Protein AF-A0A2V8LYA0-F1 (afdb_monomer)

Mean predicted aligned error: 7.06 Å

Nearest PDB structures (foldseek):
  7nfx-assembly1_x  TM=9.103E-01  e=3.571E-16  Homo sapiens
  7obr-assembly1_x  TM=9.041E-01  e=8.480E-16  Canis lupus familiaris
  4ue5-assembly1_D  TM=9.109E-01  e=1.794E-15  Canis lupus familiaris
  7qwq-assembly1_x  TM=9.127E-01  e=1.515E-14  Homo sapiens
  6y2z-assembly2_B  TM=8.720E-01  e=4.513E-15  Homo sapiens

Secondary structure (DSSP, 8-state):
-HHHHHHHHHHHHHHHHH-SS--HHHHHHHHHHHHHHHHHTT--HHHHHHHHHHHHHHHHSSGGGGSS-HHHHHHHHHHHHHHHHTTSS-PPP---SSSPEEEEEEE-TTS-HHHHHHHHHHHHHHTT--EEEEE---SSTTHHHHHHHHHHHHT-EEE---TT--HHHHHHHHHHHHHHTT--EEEEEPPP--TT-HHHHHHHHHHHHHH--SEEEEE-

Structure (mmCIF, N/CA/C/O backbone):
data_AF-A0A2V8LYA0-F1
#
_entry.id   AF-A0A2V8LYA0-F1
#
loop_
_atom_site.group_PDB
_atom_site.id
_atom_site.type_symbol
_atom_site.label_atom_id
_atom_site.label_alt_id
_atom_site.label_comp_id
_atom_site.label_asym_id
_atom_site.label_entity_id
_atom_site.label_seq_id
_atom_site.pdbx_PDB_ins_code
_atom_site.Cartn_x
_atom_site.Cartn_y
_atom_site.Cartn_z
_atom_site.occupancy
_atom_site.B_iso_or_equiv
_atom_site.auth_seq_id
_atom_site.auth_comp_id
_atom_site.auth_asym_id
_atom_site.auth_atom_id
_atom_site.pdbx_PDB_model_num
ATOM 1 N N . MET A 1 1 ? 2.591 -1.839 17.668 1.00 60.91 1 MET A N 1
ATOM 2 C CA . MET A 1 1 ? 1.497 -0.871 17.422 1.00 60.91 1 MET A CA 1
ATOM 3 C C . MET A 1 1 ? 0.134 -1.562 17.450 1.00 60.91 1 MET A C 1
ATOM 5 O O . MET A 1 1 ? -0.579 -1.383 18.427 1.00 60.91 1 MET A O 1
ATOM 9 N N . PHE A 1 2 ? -0.209 -2.405 16.463 1.00 74.94 2 PHE A N 1
ATOM 10 C CA . PHE A 1 2 ? -1.511 -3.100 16.429 1.00 74.94 2 PHE A CA 1
ATOM 11 C C . PHE A 1 2 ? -1.744 -4.085 17.585 1.00 74.94 2 PHE A C 1
ATOM 13 O O . PHE A 1 2 ? -2.876 -4.208 18.048 1.00 74.94 2 PHE A O 1
ATOM 20 N N . GLU A 1 3 ? -0.698 -4.748 18.085 1.00 80.75 3 GLU A N 1
ATOM 21 C CA . GLU A 1 3 ? -0.800 -5.627 19.263 1.00 80.75 3 GLU A CA 1
ATOM 22 C C . GLU A 1 3 ? -1.226 -4.840 20.509 1.00 80.75 3 GLU A C 1
ATOM 24 O O . GLU A 1 3 ? -2.236 -5.161 21.123 1.00 80.75 3 GLU A O 1
ATOM 29 N N . THR A 1 4 ? -0.548 -3.729 20.803 1.00 83.56 4 THR A N 1
ATOM 30 C CA . THR A 1 4 ? -0.867 -2.847 21.937 1.00 83.56 4 THR A CA 1
ATOM 31 C C . THR A 1 4 ? -2.279 -2.261 21.847 1.00 83.56 4 THR A C 1
ATOM 33 O O . THR A 1 4 ? -2.987 -2.194 22.851 1.00 83.56 4 THR A O 1
ATOM 36 N N . LEU A 1 5 ? -2.720 -1.858 20.648 1.00 85.62 5 LEU A N 1
ATOM 37 C CA . LEU A 1 5 ? -4.097 -1.409 20.421 1.00 85.62 5 LEU A CA 1
ATOM 38 C C . LEU A 1 5 ? -5.096 -2.543 20.692 1.00 85.62 5 LEU A C 1
ATOM 40 O O . LEU A 1 5 ? -6.092 -2.338 21.386 1.00 85.62 5 LEU A O 1
ATOM 44 N N . SER A 1 6 ? -4.812 -3.742 20.181 1.00 87.44 6 SER A N 1
ATOM 45 C CA . SER A 1 6 ? -5.667 -4.919 20.365 1.00 87.44 6 SER A CA 1
ATOM 46 C C . SER A 1 6 ? -5.797 -5.292 21.839 1.00 87.44 6 SER A C 1
ATOM 48 O O . SER A 1 6 ? -6.909 -5.523 22.305 1.00 87.44 6 SER A O 1
ATOM 50 N N . GLU A 1 7 ? -4.698 -5.283 22.595 1.00 89.50 7 GLU A N 1
ATOM 51 C CA . GLU A 1 7 ? -4.694 -5.539 24.039 1.00 89.50 7 GLU A CA 1
ATOM 52 C C . GLU A 1 7 ? -5.532 -4.510 24.810 1.00 89.50 7 GLU A C 1
ATOM 54 O O . GLU A 1 7 ? -6.360 -4.879 25.649 1.00 89.50 7 GLU A O 1
ATOM 59 N N . LYS A 1 8 ? -5.372 -3.215 24.500 1.00 89.44 8 LYS A N 1
ATOM 60 C CA . LYS A 1 8 ? -6.146 -2.140 25.140 1.00 89.44 8 LYS A CA 1
ATOM 61 C C . LYS A 1 8 ? -7.639 -2.271 24.842 1.00 89.44 8 LYS A C 1
ATOM 63 O O . LYS A 1 8 ? -8.443 -2.234 25.771 1.00 89.44 8 LYS A O 1
ATOM 68 N N . LEU A 1 9 ? -8.013 -2.507 23.583 1.00 88.06 9 LEU A N 1
ATOM 69 C CA . LEU A 1 9 ? -9.412 -2.722 23.199 1.00 88.06 9 LEU A CA 1
ATOM 70 C C . LEU A 1 9 ? -9.996 -3.980 23.850 1.00 88.06 9 LEU A C 1
ATOM 72 O O . LEU A 1 9 ? -11.107 -3.939 24.376 1.00 88.06 9 LEU A O 1
ATOM 76 N N . GLN A 1 10 ? -9.246 -5.085 23.888 1.00 89.44 10 GLN A N 1
ATOM 77 C CA . GLN A 1 10 ? -9.679 -6.312 24.562 1.00 89.44 10 GLN A CA 1
ATOM 78 C C . GLN A 1 10 ? -9.940 -6.087 26.053 1.00 89.44 10 GLN A C 1
ATOM 80 O O . GLN A 1 10 ? -10.923 -6.612 26.578 1.00 89.44 10 GLN A O 1
ATOM 85 N N . ARG A 1 11 ? -9.108 -5.285 26.729 1.00 90.50 11 ARG A N 1
ATOM 86 C CA . ARG A 1 11 ? -9.319 -4.917 28.133 1.00 90.50 11 ARG A CA 1
ATOM 87 C C . ARG A 1 11 ? -10.607 -4.113 28.318 1.00 90.50 11 ARG A C 1
ATOM 89 O O . ARG A 1 11 ? -11.418 -4.482 29.165 1.00 90.50 11 ARG A O 1
ATOM 96 N N . VAL A 1 12 ? -10.835 -3.089 27.490 1.00 89.38 12 VAL A N 1
ATOM 97 C CA . VAL A 1 12 ? -12.078 -2.293 27.523 1.00 89.38 12 VAL A CA 1
ATOM 98 C C . VAL A 1 12 ? -13.302 -3.185 27.297 1.00 89.38 12 VAL A C 1
ATOM 100 O O . VAL A 1 12 ? -14.272 -3.130 28.050 1.00 89.38 12 VAL A O 1
ATOM 103 N N . PHE A 1 13 ? -13.244 -4.074 26.303 1.00 88.25 13 PHE A N 1
ATOM 104 C CA . PHE A 1 13 ? -14.336 -4.998 26.000 1.00 88.25 13 PHE A CA 1
ATOM 105 C C . PHE A 1 13 ? -14.572 -6.032 27.103 1.00 88.25 13 PHE A C 1
ATOM 107 O O . PHE A 1 13 ? -15.715 -6.428 27.327 1.00 88.25 13 PHE A O 1
ATOM 114 N N . LYS A 1 14 ? -13.521 -6.475 27.802 1.00 87.62 14 LYS A N 1
ATOM 115 C CA . LYS A 1 14 ? -13.650 -7.375 28.953 1.00 87.62 14 LYS A CA 1
ATOM 116 C C . LYS A 1 14 ? -14.387 -6.691 30.103 1.00 87.62 14 LYS A C 1
ATOM 118 O O . LYS A 1 14 ? -15.289 -7.307 30.663 1.00 87.62 14 LYS A O 1
ATOM 123 N N . ASN A 1 15 ? -14.054 -5.434 30.393 1.00 85.69 15 ASN A N 1
ATOM 124 C CA . ASN A 1 15 ? -14.727 -4.648 31.427 1.00 85.69 15 ASN A CA 1
ATOM 125 C C . ASN A 1 15 ? -16.211 -4.463 31.078 1.00 85.69 15 ASN A C 1
ATOM 127 O O . ASN A 1 15 ? -17.071 -4.856 31.856 1.00 85.69 15 ASN A O 1
ATOM 131 N N . LEU A 1 16 ? -16.519 -4.031 29.849 1.00 84.00 16 LEU A N 1
ATOM 132 C CA . LEU A 1 16 ? -17.902 -3.871 29.376 1.00 84.00 16 LEU A CA 1
ATOM 133 C C . LEU A 1 16 ? -18.740 -5.160 29.422 1.00 84.00 16 LEU A C 1
ATOM 135 O O . LEU A 1 16 ? -19.954 -5.090 29.591 1.00 84.00 16 LEU A O 1
ATOM 139 N N . ARG A 1 17 ? -18.125 -6.338 29.238 1.00 81.62 17 ARG A N 1
ATOM 140 C CA . ARG A 1 17 ? -18.814 -7.638 29.373 1.00 81.62 17 ARG A CA 1
ATOM 141 C C . ARG A 1 17 ? -19.025 -8.059 30.825 1.00 81.62 17 ARG A C 1
ATOM 143 O O . ARG A 1 17 ? -19.929 -8.848 31.076 1.00 81.62 17 ARG A O 1
ATOM 150 N N . GLY A 1 18 ? -18.156 -7.617 31.734 1.00 78.44 18 GLY A N 1
ATOM 151 C CA . GLY A 1 18 ? -18.252 -7.907 33.165 1.00 78.44 18 GLY A CA 1
ATOM 152 C C . GLY A 1 18 ? -19.369 -7.126 33.858 1.00 78.44 18 GLY A C 1
ATOM 153 O O . GLY A 1 18 ? -19.852 -7.556 34.902 1.00 78.44 18 GLY A O 1
ATOM 154 N N . GLU A 1 19 ? -19.811 -6.022 33.257 1.00 72.88 19 GLU A N 1
ATOM 155 C CA . GLU A 1 19 ? -20.914 -5.216 33.767 1.00 72.88 19 GLU A CA 1
ATOM 156 C C . GLU A 1 19 ? -22.270 -5.903 33.543 1.00 72.88 19 GLU A C 1
ATOM 158 O O . GLU A 1 19 ? -22.703 -6.121 32.411 1.00 72.88 19 GLU A O 1
ATOM 163 N N . GLY A 1 20 ? -22.982 -6.208 34.633 1.00 67.81 20 GLY A N 1
ATOM 164 C CA . GLY A 1 20 ? -24.317 -6.822 34.578 1.00 67.81 20 GLY A CA 1
ATOM 165 C C . GLY A 1 20 ? -25.409 -5.892 34.031 1.00 67.81 20 GLY A C 1
ATOM 166 O O . GLY A 1 20 ? -26.433 -6.360 33.537 1.00 67.81 20 GLY A O 1
ATOM 167 N N . ARG A 1 21 ? -25.194 -4.571 34.089 1.00 73.38 21 ARG A N 1
ATOM 168 C CA . ARG A 1 21 ? -26.042 -3.552 33.460 1.00 73.38 2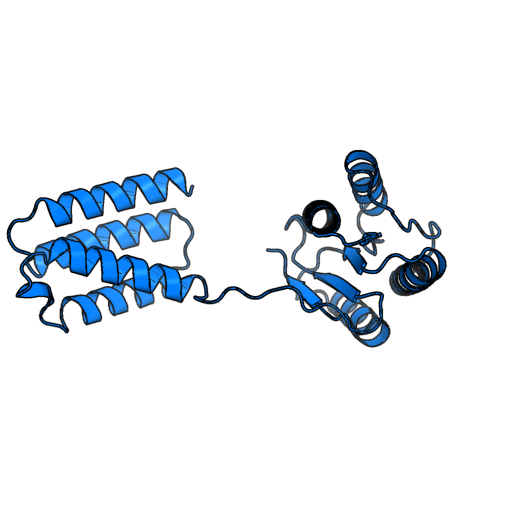1 ARG A CA 1
ATOM 169 C C . ARG A 1 21 ? -25.169 -2.409 32.960 1.00 73.38 21 ARG A C 1
ATOM 171 O O . ARG A 1 21 ? -24.342 -1.883 33.701 1.00 73.38 21 ARG A O 1
ATOM 178 N N . LEU A 1 22 ? -25.380 -1.995 31.715 1.00 77.12 22 LEU A N 1
ATOM 179 C CA . LEU A 1 22 ? -24.672 -0.845 31.169 1.00 77.12 22 LEU A CA 1
ATOM 180 C C . LEU A 1 22 ? -25.301 0.451 31.685 1.00 77.12 22 LEU A C 1
ATOM 182 O O . LEU A 1 22 ? -26.524 0.606 31.668 1.00 77.12 22 LEU A O 1
ATOM 186 N N . THR A 1 23 ? -24.461 1.381 32.123 1.00 82.81 23 THR A N 1
ATOM 187 C CA . THR A 1 23 ? -24.844 2.757 32.451 1.00 82.81 23 THR A CA 1
ATOM 188 C C . THR A 1 23 ? -24.197 3.706 31.446 1.00 82.81 23 THR A C 1
ATOM 190 O O . THR A 1 23 ? -23.229 3.343 30.775 1.00 82.81 23 THR A O 1
ATOM 193 N N . GLU A 1 24 ? -24.717 4.929 31.332 1.00 84.88 24 GLU A N 1
ATOM 194 C CA . GLU A 1 24 ? -24.082 5.961 30.502 1.00 84.88 24 GLU A CA 1
ATOM 195 C C . GLU A 1 24 ? -22.648 6.252 30.974 1.00 84.88 24 GLU A C 1
ATOM 197 O O . GLU A 1 24 ? -21.753 6.422 30.152 1.00 84.88 24 GLU A O 1
ATOM 202 N N . GLN A 1 25 ? -22.400 6.186 32.286 1.00 86.62 25 GLN A N 1
ATOM 203 C CA . GLN A 1 25 ? -21.062 6.343 32.849 1.00 86.62 25 GLN A CA 1
ATOM 204 C C . GLN A 1 25 ? -20.098 5.244 32.371 1.00 86.62 25 GLN A C 1
ATOM 206 O O . GLN A 1 25 ? -18.996 5.559 31.926 1.00 86.62 25 GLN A O 1
ATOM 211 N N . HIS A 1 26 ? -20.514 3.970 32.391 1.00 84.81 26 HIS A N 1
ATOM 212 C CA . HIS A 1 26 ? -19.683 2.864 31.892 1.00 84.81 26 HIS A CA 1
ATOM 213 C C . HIS A 1 26 ? -19.371 3.014 30.395 1.00 84.81 26 HIS A C 1
ATOM 215 O O . HIS A 1 26 ? -18.260 2.715 29.952 1.00 84.81 26 HIS A O 1
ATOM 221 N N . LEU A 1 27 ? -20.342 3.493 29.609 1.00 86.81 27 LEU A N 1
ATOM 222 C CA . LEU A 1 27 ? -20.144 3.777 28.189 1.00 86.81 27 LEU A CA 1
ATOM 223 C C . LEU A 1 27 ? -19.125 4.906 27.985 1.00 86.81 27 LEU A C 1
ATOM 225 O O . LEU A 1 27 ? -18.208 4.760 27.178 1.00 86.81 27 LEU A O 1
ATOM 229 N N . ASP A 1 28 ? -19.256 6.005 28.725 1.00 90.12 28 ASP A N 1
ATOM 230 C CA . ASP A 1 28 ? -18.358 7.156 28.616 1.00 90.12 28 ASP A CA 1
ATOM 231 C C . ASP A 1 28 ? -16.919 6.820 29.032 1.00 90.12 28 ASP A C 1
ATOM 233 O O . ASP A 1 28 ? -15.967 7.239 28.365 1.00 90.12 28 ASP A O 1
ATOM 237 N N . GLU A 1 29 ? -16.743 6.015 30.081 1.00 90.31 29 GLU A N 1
ATOM 238 C CA . GLU A 1 29 ? -15.433 5.511 30.505 1.00 90.31 29 GLU A CA 1
ATOM 239 C C . GLU A 1 29 ? -14.797 4.624 29.425 1.00 90.31 29 GLU A C 1
ATOM 241 O O . GLU A 1 29 ? -13.646 4.848 29.033 1.00 90.31 29 GLU A O 1
ATOM 246 N N . ALA A 1 30 ? -15.562 3.687 28.858 1.00 90.00 30 ALA A N 1
ATOM 247 C CA . ALA A 1 30 ? -15.080 2.826 27.782 1.00 90.00 30 ALA A CA 1
ATOM 248 C C . ALA A 1 30 ? -14.712 3.615 26.516 1.00 90.00 30 ALA A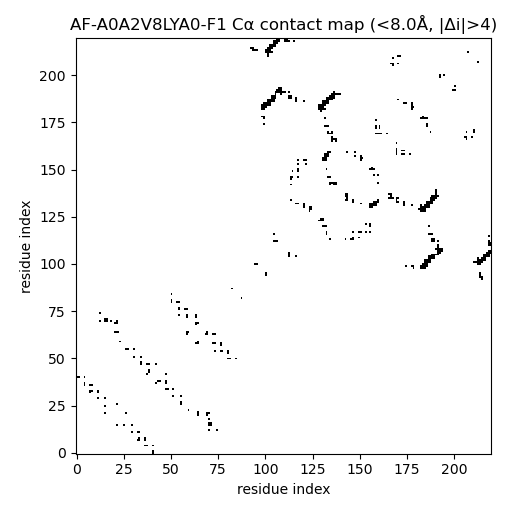 C 1
ATOM 250 O O . ALA A 1 30 ? -13.657 3.380 25.922 1.00 90.00 30 ALA A O 1
ATOM 251 N N . LEU A 1 31 ? -15.538 4.585 26.114 1.00 92.12 31 LEU A N 1
ATOM 252 C CA . LEU A 1 31 ? -15.257 5.451 24.967 1.00 92.12 31 LEU A CA 1
ATOM 253 C C . LEU A 1 31 ? -14.012 6.312 25.186 1.00 92.12 31 LEU A C 1
ATOM 255 O O . LEU A 1 31 ? -13.248 6.535 24.244 1.00 92.12 31 LEU A O 1
ATOM 259 N N . LYS A 1 32 ? -13.769 6.767 26.420 1.00 93.94 32 LYS A N 1
ATOM 260 C CA . LYS A 1 32 ? -12.554 7.506 26.777 1.00 93.94 32 LYS A CA 1
ATOM 261 C C . LYS A 1 32 ? -11.303 6.638 26.641 1.00 93.94 32 LYS A C 1
ATOM 263 O O . LYS A 1 32 ? -10.306 7.109 26.093 1.00 93.94 32 LYS A O 1
ATOM 268 N N . GLU A 1 33 ? -11.349 5.383 27.087 1.00 92.06 33 GLU A N 1
ATOM 269 C CA . GLU A 1 33 ? -10.237 4.441 26.904 1.00 92.06 33 GLU A CA 1
ATOM 270 C C . GLU A 1 33 ? -10.001 4.097 25.427 1.00 92.06 33 GLU A C 1
ATOM 272 O O . GLU A 1 33 ? -8.857 4.132 24.973 1.00 92.06 33 GLU A O 1
ATOM 277 N N . ILE A 1 34 ? -11.066 3.835 24.657 1.00 92.19 34 ILE A N 1
ATOM 278 C CA . ILE A 1 34 ? -10.975 3.580 23.207 1.00 92.19 34 ILE A CA 1
ATOM 279 C C . ILE A 1 34 ? -10.348 4.783 22.500 1.00 92.19 34 ILE A C 1
ATOM 281 O O . ILE A 1 34 ? -9.438 4.623 21.689 1.00 92.19 34 ILE A O 1
ATOM 285 N N . ARG A 1 35 ? -10.785 5.999 22.844 1.00 93.31 35 ARG A N 1
ATOM 286 C CA . ARG A 1 35 ? -10.230 7.241 22.302 1.00 93.31 35 ARG A CA 1
ATOM 287 C C . ARG A 1 35 ? -8.733 7.360 22.559 1.00 93.31 35 ARG A C 1
ATOM 289 O O . ARG A 1 35 ? -7.995 7.685 21.634 1.00 93.31 35 ARG A O 1
ATOM 296 N N . LEU A 1 36 ? -8.291 7.122 23.793 1.00 93.00 36 LEU A N 1
ATOM 297 C CA . LEU A 1 36 ? -6.870 7.165 24.147 1.00 93.00 36 LEU A CA 1
ATOM 298 C C . LEU A 1 36 ? -6.078 6.125 23.352 1.00 93.00 36 LEU A C 1
ATOM 300 O O . LEU A 1 36 ? -5.071 6.476 22.746 1.00 93.00 36 LEU A O 1
ATOM 304 N N . ALA A 1 37 ? -6.580 4.890 23.280 1.00 92.50 37 ALA A N 1
ATOM 305 C CA . ALA A 1 37 ? -5.924 3.813 22.549 1.00 92.50 37 ALA A CA 1
ATOM 306 C C . ALA A 1 37 ? -5.781 4.118 21.047 1.00 92.50 37 ALA A C 1
ATOM 308 O O . ALA A 1 37 ? -4.734 3.846 20.466 1.00 92.50 37 ALA A O 1
ATOM 309 N N . LEU A 1 38 ? -6.804 4.713 20.422 1.00 91.12 38 LEU A N 1
ATOM 310 C CA . LEU A 1 38 ? -6.746 5.120 19.015 1.00 91.12 38 LEU A CA 1
ATOM 311 C C . LEU A 1 38 ? -5.760 6.277 18.790 1.00 91.12 38 LEU A C 1
ATOM 313 O O . LEU A 1 38 ? -5.014 6.256 17.817 1.00 91.12 38 LEU A O 1
ATOM 317 N N . LEU A 1 39 ? -5.718 7.265 19.689 1.00 92.12 39 LEU A N 1
ATOM 318 C CA . LEU A 1 39 ? -4.775 8.385 19.585 1.00 92.12 39 LEU A CA 1
ATOM 319 C C . LEU A 1 39 ? -3.317 7.943 19.767 1.00 92.12 39 LEU A C 1
ATOM 321 O O . LEU A 1 39 ? -2.445 8.420 19.051 1.00 92.12 39 LEU A O 1
ATOM 325 N N . GLU A 1 40 ? -3.049 7.023 20.694 1.00 91.44 40 GLU A N 1
ATOM 326 C CA . GLU A 1 40 ? -1.719 6.418 20.870 1.00 91.44 40 GLU A CA 1
ATOM 327 C C . GLU A 1 40 ? -1.310 5.533 19.685 1.00 91.44 40 GLU A C 1
ATOM 329 O O . GLU A 1 40 ? -0.127 5.270 19.489 1.00 91.44 40 GLU A O 1
ATOM 334 N N . ALA A 1 41 ? -2.285 5.059 18.907 1.00 90.19 41 ALA A N 1
ATOM 335 C CA . ALA A 1 41 ? -2.081 4.334 17.662 1.00 90.19 41 ALA A CA 1
A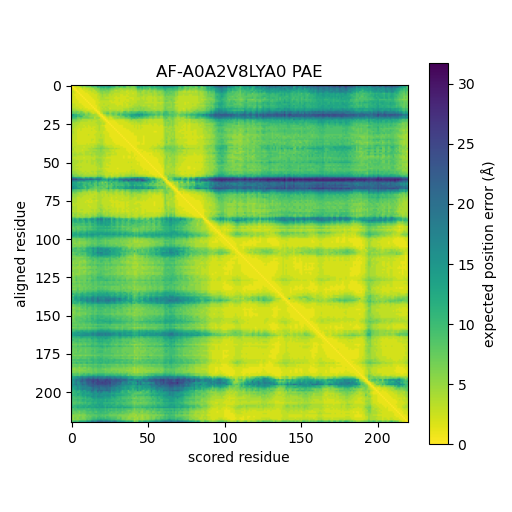TOM 336 C C . ALA A 1 41 ? -2.061 5.277 16.441 1.00 90.19 41 ALA A C 1
ATOM 338 O O . ALA A 1 41 ? -2.462 4.870 15.354 1.00 90.19 41 ALA A O 1
ATOM 339 N N . ASP A 1 42 ? -1.629 6.529 16.615 1.00 90.25 42 ASP A N 1
ATOM 340 C CA . ASP A 1 42 ? -1.458 7.533 15.552 1.00 90.25 42 ASP A CA 1
ATOM 341 C C . ASP A 1 42 ? -2.702 7.773 14.670 1.00 90.25 42 ASP A C 1
ATOM 343 O O . ASP A 1 42 ? -2.611 8.290 13.552 1.00 90.25 42 ASP A O 1
ATOM 347 N N . VAL A 1 43 ? -3.902 7.444 15.162 1.00 90.38 43 VAL A N 1
ATOM 348 C CA . VAL A 1 43 ? -5.145 7.732 14.442 1.00 90.38 43 VAL A CA 1
ATOM 349 C C . VAL A 1 43 ? -5.442 9.225 14.546 1.00 90.38 43 VAL A C 1
ATOM 351 O O . VAL A 1 43 ? -5.387 9.830 15.619 1.00 90.38 43 VAL A O 1
ATOM 354 N N . ASN A 1 44 ? -5.802 9.840 13.418 1.00 92.38 44 ASN A N 1
ATOM 355 C CA . ASN A 1 44 ? -6.086 11.269 13.364 1.00 92.38 44 ASN A CA 1
ATOM 356 C C . ASN A 1 44 ? -7.184 11.666 14.367 1.00 92.38 44 ASN A C 1
ATOM 358 O O . ASN A 1 44 ? -8.286 11.117 14.346 1.00 92.38 44 ASN A O 1
ATOM 362 N N . PHE A 1 45 ? -6.921 12.688 15.186 1.00 93.38 45 PHE A N 1
ATOM 363 C CA . PHE A 1 45 ? -7.849 13.156 16.221 1.00 93.38 45 PHE A CA 1
ATOM 364 C C . PHE A 1 45 ? -9.270 13.435 15.711 1.00 93.38 45 PHE A C 1
ATOM 366 O O . PHE A 1 45 ? -10.233 13.169 16.430 1.00 93.38 45 PHE A O 1
ATOM 373 N N . LYS A 1 46 ? -9.422 13.964 14.488 1.00 94.25 46 LYS A N 1
ATOM 374 C CA . LYS A 1 46 ? -10.744 14.241 13.907 1.00 94.25 46 LYS A CA 1
ATOM 375 C C . LYS A 1 46 ? -11.521 12.947 13.662 1.00 94.25 46 LYS A C 1
ATOM 377 O O . LYS A 1 46 ? -12.695 12.890 14.010 1.00 94.25 46 LYS A O 1
ATOM 382 N N . VAL A 1 47 ? -10.847 11.917 13.145 1.00 92.56 47 VAL A N 1
ATOM 383 C CA . VAL A 1 47 ? -11.424 10.584 12.907 1.00 92.56 47 VAL A CA 1
ATOM 384 C C . VAL A 1 47 ? -11.798 9.927 14.229 1.00 92.56 47 VAL A C 1
ATOM 386 O O . VAL A 1 47 ? -12.921 9.457 14.380 1.00 92.56 47 VAL A O 1
ATOM 389 N N . VAL A 1 48 ? -10.902 9.971 15.224 1.00 93.38 48 VAL A N 1
ATOM 390 C CA . VAL A 1 48 ? -11.193 9.428 16.559 1.00 93.38 48 VAL A CA 1
ATOM 391 C C . VAL A 1 48 ? -12.405 10.122 17.175 1.00 93.38 48 VAL A C 1
ATOM 393 O O . VAL A 1 48 ? -13.313 9.454 17.663 1.00 93.38 48 VAL A O 1
ATOM 396 N N . LYS A 1 49 ? -12.451 11.460 17.130 1.00 93.25 49 LYS A N 1
ATOM 397 C CA . LYS A 1 49 ? -13.578 12.236 17.657 1.00 93.25 49 LYS A CA 1
ATOM 398 C C . LYS A 1 49 ? -14.888 11.827 16.978 1.00 93.25 49 LYS A C 1
ATOM 400 O O . LYS A 1 49 ? -15.811 11.428 17.679 1.00 93.25 49 LYS A O 1
ATOM 405 N N . GLN A 1 50 ? -14.929 11.856 15.647 1.00 92.88 50 GLN A N 1
ATOM 406 C CA . GLN A 1 50 ? -16.117 11.505 14.867 1.00 92.88 50 GLN A CA 1
ATOM 407 C C . GLN A 1 50 ? -16.592 10.074 15.157 1.00 92.88 50 GLN A C 1
ATOM 409 O O . GLN A 1 50 ? -17.769 9.866 15.434 1.00 92.88 50 GLN A O 1
ATOM 414 N N . SER A 1 51 ? -15.670 9.109 15.172 1.00 91.69 51 SER A N 1
ATOM 415 C CA . SER A 1 51 ? -15.976 7.705 15.454 1.00 91.69 51 SER A CA 1
ATOM 416 C C . SER A 1 51 ? -16.533 7.514 16.867 1.00 91.69 51 SER A C 1
ATOM 418 O O . SER A 1 51 ? -17.562 6.872 17.054 1.00 91.69 51 SER A O 1
ATOM 420 N N . THR A 1 52 ? -15.911 8.123 17.882 1.00 92.62 52 THR A N 1
ATOM 421 C CA . THR A 1 52 ? -16.392 8.000 19.270 1.00 92.62 52 THR A CA 1
ATOM 422 C C . THR A 1 52 ? -17.756 8.661 19.490 1.00 92.62 52 THR A C 1
ATOM 424 O O . THR A 1 52 ? -18.575 8.124 20.234 1.00 92.62 52 THR A O 1
ATOM 427 N N . GLU A 1 53 ? -18.036 9.783 18.818 1.00 92.81 53 GLU A N 1
ATOM 428 C CA . GLU A 1 53 ? -19.350 10.440 18.837 1.00 92.81 53 GLU A CA 1
ATOM 429 C C . GLU A 1 53 ? -20.419 9.580 18.145 1.00 92.81 53 GLU A C 1
ATOM 431 O O . GLU A 1 53 ? -21.519 9.422 18.682 1.00 92.81 53 GLU A O 1
ATOM 436 N N . ALA A 1 54 ? -20.085 8.959 17.009 1.00 91.44 54 ALA A N 1
ATOM 437 C CA . ALA A 1 54 ? -20.972 8.037 16.303 1.00 91.44 54 ALA A CA 1
ATOM 438 C C . ALA A 1 54 ? -21.298 6.796 17.151 1.00 91.44 54 ALA A C 1
ATOM 440 O O . ALA A 1 54 ? -22.470 6.441 17.293 1.00 91.44 54 ALA A O 1
ATOM 441 N N . VAL A 1 55 ? -20.293 6.183 17.792 1.00 91.44 55 VAL A N 1
ATOM 442 C CA . VAL A 1 55 ? -20.509 5.058 18.718 1.00 91.44 55 VAL A CA 1
ATOM 443 C C . VAL A 1 55 ? -21.384 5.487 19.894 1.00 91.44 55 VAL A C 1
ATOM 445 O O . VAL A 1 55 ? -22.332 4.773 20.216 1.00 91.44 55 VAL A O 1
ATOM 448 N N . LYS A 1 56 ? -21.119 6.649 20.516 1.00 90.38 56 LYS A N 1
ATOM 449 C CA . LYS A 1 56 ? -21.937 7.157 21.632 1.00 90.38 56 LYS A CA 1
ATOM 450 C C . LYS A 1 56 ? -23.395 7.331 21.215 1.00 90.38 56 LYS A C 1
ATOM 452 O O . LYS A 1 56 ? -24.290 6.850 21.905 1.00 90.38 56 LYS A O 1
ATOM 457 N N . SER A 1 57 ? -23.631 7.968 20.069 1.00 89.62 57 SER A N 1
ATOM 458 C CA . SER A 1 57 ? -24.978 8.187 19.540 1.00 89.62 57 SER A CA 1
ATOM 459 C C . SER A 1 57 ? -25.707 6.871 19.252 1.00 89.62 57 SER A C 1
ATOM 461 O O . SER A 1 57 ? -26.849 6.722 19.676 1.00 89.62 57 SER A O 1
ATOM 463 N N . LYS A 1 58 ? -25.044 5.891 18.621 1.00 87.94 58 LYS A N 1
ATOM 464 C CA . LYS A 1 58 ? -25.610 4.559 18.327 1.00 87.94 58 LYS A CA 1
ATOM 465 C C . LYS A 1 58 ? -25.857 3.727 19.598 1.00 87.94 58 LYS A C 1
ATOM 467 O O . LYS A 1 58 ? -26.816 2.968 19.659 1.00 87.94 58 LYS A O 1
ATOM 472 N N . ALA A 1 59 ? -25.002 3.855 20.614 1.00 86.12 59 ALA A N 1
ATOM 473 C CA . ALA A 1 59 ? -25.119 3.103 21.864 1.00 86.12 59 ALA A CA 1
ATOM 474 C C . ALA A 1 59 ? -26.204 3.661 22.802 1.00 86.12 59 ALA A C 1
ATOM 476 O O . ALA A 1 59 ? -26.884 2.887 23.471 1.00 86.12 59 ALA A O 1
ATOM 477 N N . LEU A 1 60 ? -26.382 4.987 22.834 1.00 83.00 60 LEU A N 1
ATOM 478 C CA . LEU A 1 60 ? -27.485 5.641 23.550 1.00 83.00 60 LEU A CA 1
ATOM 479 C C . LEU A 1 60 ? -28.806 5.542 22.774 1.00 83.00 60 LEU A C 1
ATOM 481 O O . LEU A 1 60 ? -29.878 5.428 23.364 1.00 83.00 60 LEU A O 1
ATOM 485 N N . GLY A 1 61 ? -28.722 5.599 21.446 1.00 71.44 61 GLY A N 1
ATOM 486 C CA . GLY A 1 61 ? -29.839 5.557 20.515 1.00 71.44 61 GLY A CA 1
ATOM 487 C C . GLY A 1 61 ? -30.061 4.161 19.961 1.00 71.44 61 GLY A C 1
ATOM 488 O O . GLY A 1 61 ? -29.735 3.899 18.813 1.00 71.44 61 GLY A O 1
ATOM 489 N N . GLN A 1 62 ? -30.607 3.276 20.783 1.00 57.69 62 GLN A N 1
ATOM 490 C CA . GLN A 1 62 ? -31.289 2.030 20.427 1.00 57.69 62 GLN A CA 1
ATOM 491 C C . GLN A 1 62 ? -31.591 1.320 21.749 1.00 57.69 62 GLN A C 1
ATOM 493 O O . GLN A 1 62 ? -30.987 1.607 22.780 1.00 57.69 62 GLN A O 1
ATOM 498 N N . GLU A 1 63 ? -32.466 0.327 21.717 1.00 59.03 63 GLU A N 1
ATOM 499 C CA . GLU A 1 63 ? -32.783 -0.613 22.802 1.00 59.03 63 GLU A CA 1
ATOM 500 C C . GLU A 1 63 ? -31.552 -1.371 23.379 1.00 59.03 63 GLU A C 1
ATOM 502 O O . GLU A 1 63 ? -31.707 -2.293 24.169 1.00 59.03 63 GLU A O 1
ATOM 507 N N . VAL A 1 64 ? -30.318 -0.966 23.040 1.00 67.50 64 VAL A N 1
ATOM 508 C CA . VAL A 1 64 ? -29.014 -1.436 23.537 1.00 67.50 64 VAL A CA 1
ATOM 509 C C . VAL A 1 64 ? -28.985 -1.489 25.060 1.00 67.50 64 VAL A C 1
ATOM 511 O O . VAL A 1 64 ? -28.603 -2.504 25.637 1.00 67.50 64 VAL A O 1
ATOM 514 N N . MET A 1 65 ? -29.422 -0.412 25.720 1.00 66.38 65 MET A N 1
ATOM 515 C CA . MET A 1 65 ? -29.429 -0.312 27.186 1.00 66.38 65 MET A CA 1
ATOM 516 C C . MET A 1 65 ? -30.487 -1.219 27.835 1.00 66.38 65 MET A C 1
ATOM 518 O O . MET A 1 65 ? -30.435 -1.453 29.042 1.00 66.38 65 MET A O 1
ATOM 522 N N . GLN A 1 66 ? -31.445 -1.712 27.044 1.00 66.62 66 GLN A N 1
ATOM 523 C CA . GLN A 1 66 ? -32.525 -2.605 27.469 1.00 66.62 66 GLN A CA 1
ATOM 524 C C . GLN A 1 66 ? -32.318 -4.054 26.988 1.00 66.62 66 GLN A C 1
ATOM 526 O O . GLN A 1 66 ? -33.088 -4.937 27.360 1.00 66.62 66 GLN A O 1
ATOM 531 N N . ALA A 1 67 ? -31.281 -4.318 26.186 1.00 66.25 67 ALA A N 1
ATOM 532 C CA . ALA A 1 67 ? -30.990 -5.637 25.648 1.00 66.25 67 ALA A CA 1
ATOM 533 C C . ALA A 1 67 ? -30.498 -6.600 26.739 1.00 66.25 67 ALA A C 1
ATOM 535 O O . ALA A 1 67 ? -29.885 -6.198 27.724 1.00 66.25 67 ALA A 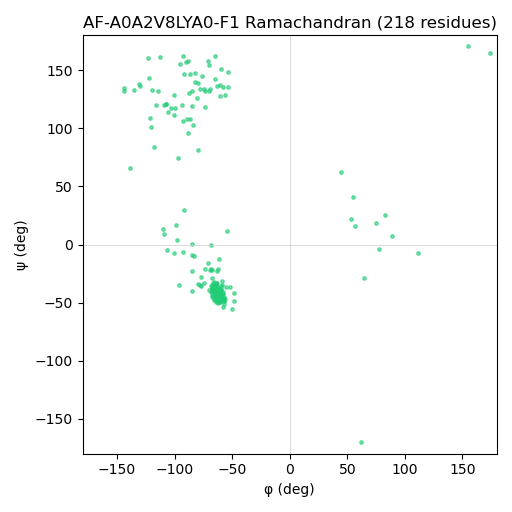O 1
ATOM 536 N N . LEU A 1 68 ? -30.698 -7.904 26.526 1.00 68.44 68 LEU A N 1
ATOM 537 C CA . LEU A 1 68 ? -30.201 -8.968 27.413 1.00 68.44 68 LEU A CA 1
ATOM 538 C C . LEU A 1 68 ? -28.663 -9.002 27.517 1.00 68.44 68 LEU A C 1
ATOM 540 O O . LEU A 1 68 ? -28.126 -9.532 28.486 1.00 68.44 68 LEU A O 1
ATOM 544 N N . SER A 1 69 ? -27.947 -8.435 26.538 1.00 78.94 69 SER A N 1
ATOM 545 C CA . SER A 1 69 ? -26.477 -8.390 26.502 1.00 78.94 69 SER A CA 1
ATOM 546 C C . SER A 1 69 ? -25.928 -7.030 26.021 1.00 78.94 69 SER A C 1
ATOM 548 O O . SER A 1 69 ? -25.288 -6.965 24.961 1.00 78.94 69 SER A O 1
ATOM 550 N N . PRO A 1 70 ? -26.127 -5.934 26.779 1.00 78.50 70 PRO A N 1
ATOM 551 C CA . PRO A 1 70 ? -25.784 -4.575 26.345 1.00 78.50 70 PRO A CA 1
ATOM 552 C C . PRO A 1 70 ? -24.305 -4.408 25.973 1.00 78.50 70 PRO A C 1
ATOM 554 O O . PRO A 1 70 ? -23.978 -3.813 24.948 1.00 78.50 70 PRO A O 1
ATOM 557 N N . GLY A 1 71 ? -23.395 -5.007 26.753 1.00 81.44 71 GLY A N 1
ATOM 558 C CA . GLY A 1 71 ? -21.954 -4.933 26.498 1.00 81.44 71 GLY A CA 1
ATOM 559 C C . GLY A 1 71 ? -21.550 -5.554 25.157 1.00 81.44 71 GLY A C 1
ATOM 560 O O . GLY A 1 71 ? -20.717 -5.000 24.442 1.00 81.44 71 GLY A O 1
ATOM 561 N N . GLN A 1 72 ? -22.177 -6.666 24.753 1.00 83.50 72 GLN A N 1
ATOM 562 C CA . GLN A 1 72 ? -21.923 -7.272 23.439 1.00 83.50 72 GLN A CA 1
ATOM 563 C C . GLN A 1 72 ? -22.438 -6.396 22.295 1.00 83.50 72 GLN A C 1
ATOM 565 O O . GLN A 1 72 ? -21.799 -6.319 21.245 1.00 83.50 72 GLN A O 1
ATOM 570 N N . GLN A 1 73 ? -23.561 -5.709 22.500 1.00 84.50 73 GLN A N 1
ATOM 571 C CA . GLN A 1 73 ? -24.118 -4.812 21.497 1.00 84.50 73 GLN A CA 1
ATOM 572 C C . GLN A 1 73 ? -23.258 -3.554 21.322 1.00 84.50 73 GLN A C 1
ATOM 574 O O . GLN A 1 73 ? -22.995 -3.167 20.187 1.00 84.50 73 GLN A O 1
ATOM 579 N N . VAL A 1 74 ? -22.706 -2.992 22.403 1.00 85.19 74 VAL A N 1
ATOM 580 C CA . VAL A 1 74 ? -21.708 -1.909 22.316 1.00 85.19 74 VAL A CA 1
ATOM 581 C C . VAL A 1 74 ? -20.451 -2.366 21.572 1.00 85.19 74 VAL A C 1
ATOM 583 O O . VAL A 1 74 ? -19.978 -1.662 20.683 1.00 85.19 74 VAL A O 1
ATOM 586 N N . ILE A 1 75 ? -19.935 -3.567 21.862 1.00 87.75 75 ILE A N 1
ATOM 587 C CA . ILE A 1 75 ? -18.778 -4.129 21.138 1.00 87.75 75 ILE A CA 1
ATOM 588 C C . ILE A 1 75 ? -19.074 -4.251 19.640 1.00 87.75 75 ILE A C 1
ATOM 590 O O . ILE A 1 75 ? -18.220 -3.921 18.817 1.00 87.75 75 ILE A O 1
ATOM 594 N N . LYS A 1 76 ? -20.279 -4.706 19.279 1.00 88.31 76 LYS A N 1
ATOM 595 C CA . LYS A 1 76 ? -20.714 -4.773 17.882 1.00 88.31 76 LYS A CA 1
ATOM 596 C C . LYS A 1 76 ? -20.717 -3.383 17.239 1.00 88.31 76 LYS A C 1
ATOM 598 O O . LYS A 1 76 ? -20.146 -3.239 16.167 1.00 88.31 76 LYS A O 1
ATOM 603 N N . ILE A 1 77 ? -21.288 -2.377 17.905 1.00 90.12 77 ILE A N 1
ATOM 604 C CA . ILE A 1 77 ? -21.321 -0.993 17.404 1.00 90.12 77 ILE A CA 1
ATOM 605 C C . ILE A 1 77 ? -19.899 -0.471 17.160 1.00 90.12 77 ILE A C 1
ATOM 607 O O . ILE A 1 77 ? -19.625 0.058 16.088 1.00 90.12 77 ILE A O 1
ATOM 611 N N . VAL A 1 78 ? -18.981 -0.664 18.115 1.00 89.94 78 VAL A N 1
ATOM 612 C CA . VAL A 1 78 ? -17.572 -0.259 17.963 1.00 89.94 78 VAL A CA 1
ATOM 613 C C . VAL A 1 78 ? -16.921 -0.971 16.778 1.00 89.94 78 VAL A C 1
ATOM 615 O O . VAL A 1 78 ? -16.251 -0.333 15.974 1.00 89.94 78 VAL A O 1
ATOM 618 N N . ARG A 1 79 ? -17.115 -2.289 16.647 1.00 89.38 79 ARG A N 1
ATOM 619 C CA . ARG A 1 79 ? -16.573 -3.063 15.523 1.00 89.38 79 ARG A CA 1
ATOM 620 C C . ARG A 1 79 ? -17.091 -2.541 14.186 1.00 89.38 79 ARG A C 1
ATOM 622 O O . ARG A 1 79 ? -16.298 -2.366 13.270 1.00 89.38 79 ARG A O 1
ATOM 629 N N . ASP A 1 80 ? -18.397 -2.335 14.076 1.00 89.94 80 ASP A N 1
ATOM 630 C CA . ASP A 1 80 ? -19.031 -1.908 12.830 1.00 89.94 80 ASP A CA 1
ATOM 631 C C . ASP A 1 80 ? -18.537 -0.502 12.432 1.00 89.94 80 ASP A C 1
ATOM 633 O O . ASP A 1 80 ? -18.206 -0.283 11.270 1.00 89.94 80 ASP A O 1
ATOM 637 N N . GLU A 1 81 ? -18.345 0.399 13.403 1.00 90.50 81 GLU A N 1
ATOM 638 C CA . GLU A 1 81 ? -17.737 1.718 13.176 1.00 90.50 81 GLU A CA 1
ATOM 639 C C . GLU A 1 81 ? -16.268 1.628 12.721 1.00 90.50 81 GLU A C 1
ATOM 641 O O . GLU A 1 81 ? -15.844 2.357 11.828 1.00 90.50 81 GLU A O 1
ATOM 646 N N . LEU A 1 82 ? -15.474 0.720 13.304 1.00 89.25 82 LEU A N 1
ATOM 647 C CA . LEU A 1 82 ? -14.090 0.488 12.867 1.00 89.25 82 LEU A CA 1
ATOM 648 C C . LEU A 1 82 ? -14.030 -0.064 11.434 1.00 89.25 82 LEU A C 1
ATOM 650 O O . LEU A 1 82 ? -13.141 0.310 10.673 1.00 89.25 82 LEU A O 1
ATOM 654 N N . VAL A 1 83 ? -14.964 -0.943 11.058 1.00 89.00 83 VAL A N 1
ATOM 655 C CA . VAL A 1 83 ? -15.062 -1.482 9.690 1.00 89.00 83 VAL A CA 1
ATOM 656 C C . VAL A 1 83 ? -15.425 -0.381 8.696 1.00 89.00 83 VAL A C 1
ATOM 658 O O . VAL A 1 83 ? -14.790 -0.278 7.646 1.00 89.00 83 VAL A O 1
ATOM 661 N N . GLU A 1 84 ? -16.404 0.457 9.040 1.00 88.38 84 GLU A N 1
ATOM 662 C CA . GLU A 1 84 ? -16.818 1.607 8.232 1.00 88.38 84 GLU A CA 1
ATOM 663 C C . GLU A 1 84 ? -15.656 2.596 8.040 1.00 88.38 84 GLU A C 1
ATOM 665 O O . GLU A 1 84 ? -15.347 2.987 6.915 1.00 88.38 84 GLU A O 1
ATOM 670 N N . MET A 1 85 ? -14.924 2.904 9.115 1.00 85.12 85 MET A N 1
ATOM 671 C CA . MET A 1 85 ? -13.743 3.774 9.088 1.00 85.12 85 MET A CA 1
ATOM 672 C C . MET A 1 85 ? -12.624 3.257 8.172 1.00 85.12 85 MET A C 1
ATOM 674 O O . MET A 1 85 ? -11.932 4.053 7.539 1.00 85.12 85 MET A O 1
ATOM 678 N N . LEU A 1 86 ? -12.429 1.937 8.103 1.00 86.19 86 LEU A N 1
ATOM 679 C CA . LEU A 1 86 ? -11.383 1.307 7.291 1.00 86.19 86 LEU A CA 1
ATOM 680 C C . LEU A 1 86 ? -11.790 1.088 5.822 1.00 86.19 86 LEU A C 1
ATOM 682 O O . LEU A 1 86 ? -10.982 0.583 5.045 1.00 86.19 86 LEU A O 1
ATOM 686 N N . GLY A 1 87 ? -13.004 1.489 5.430 1.00 81.12 87 GLY A N 1
ATOM 687 C CA . GLY A 1 87 ? -13.449 1.525 4.034 1.00 81.12 87 GLY A CA 1
ATOM 688 C C . GLY A 1 87 ? -14.522 0.504 3.660 1.00 81.12 87 GLY A C 1
ATOM 689 O O . GLY A 1 87 ? -15.055 0.607 2.562 1.00 81.12 87 GLY A O 1
ATOM 690 N N . GLY A 1 88 ? -14.870 -0.438 4.548 1.00 75.62 88 GLY A N 1
ATOM 691 C CA . GLY A 1 88 ? -16.052 -1.316 4.459 1.00 75.62 88 GLY A CA 1
ATOM 692 C C . GLY A 1 88 ? -16.126 -2.327 3.300 1.00 75.62 88 GLY A C 1
ATOM 693 O O . GLY A 1 88 ? -16.722 -3.391 3.465 1.00 75.62 88 GLY A O 1
ATOM 694 N N . GLU A 1 89 ? -15.511 -2.048 2.152 1.00 78.56 89 GLU A N 1
ATOM 695 C CA . GLU A 1 89 ? -15.624 -2.826 0.921 1.00 78.56 89 GLU A CA 1
ATOM 696 C C . GLU A 1 89 ? -14.266 -3.328 0.428 1.00 78.56 89 GLU A C 1
ATOM 698 O O . GLU A 1 89 ? -13.238 -2.654 0.504 1.00 78.56 89 GLU A O 1
ATOM 703 N N . HIS A 1 90 ? -14.267 -4.542 -0.120 1.00 79.44 90 HIS A N 1
ATOM 704 C CA . HIS A 1 90 ? -13.079 -5.148 -0.706 1.00 79.44 90 HIS A CA 1
ATOM 705 C C . HIS A 1 90 ? -13.017 -4.862 -2.211 1.00 79.44 90 HIS A C 1
ATOM 707 O O . HIS A 1 90 ? -13.707 -5.507 -3.005 1.00 79.44 90 HIS A O 1
ATOM 713 N N . VAL A 1 91 ? -12.121 -3.967 -2.624 1.00 83.00 91 VAL A N 1
ATOM 714 C CA . VAL A 1 91 ? -11.876 -3.659 -4.041 1.00 83.00 91 VAL A CA 1
ATOM 715 C C . VAL A 1 91 ? -10.831 -4.620 -4.618 1.00 83.00 91 VAL A C 1
ATOM 717 O O . VAL A 1 91 ? -9.778 -4.846 -4.023 1.00 83.00 91 VAL A O 1
ATOM 720 N N . ARG A 1 92 ? -11.128 -5.231 -5.770 1.00 88.06 92 ARG A N 1
ATOM 721 C CA . ARG A 1 92 ? -10.179 -6.079 -6.515 1.00 88.06 92 ARG A CA 1
ATOM 722 C C . ARG A 1 92 ? -9.474 -5.259 -7.594 1.00 88.06 92 ARG A C 1
ATOM 724 O O . ARG A 1 92 ? -10.040 -4.292 -8.083 1.00 88.06 92 ARG A O 1
ATOM 731 N N . ILE A 1 93 ? -8.285 -5.706 -7.996 1.00 91.62 93 ILE A N 1
ATOM 732 C CA . ILE A 1 93 ? -7.574 -5.168 -9.164 1.00 91.62 93 ILE A CA 1
ATOM 733 C C . ILE A 1 93 ? -8.430 -5.385 -10.415 1.00 91.62 93 ILE A C 1
ATOM 735 O O . ILE A 1 93 ? -8.858 -6.511 -10.688 1.00 91.62 93 ILE A O 1
ATOM 739 N N . ASN A 1 94 ? -8.654 -4.315 -11.173 1.00 91.38 94 ASN A N 1
ATOM 740 C CA . ASN A 1 94 ? -9.333 -4.359 -12.454 1.00 91.38 94 ASN A CA 1
ATOM 741 C C . ASN A 1 94 ? -8.342 -4.721 -13.568 1.00 91.38 94 ASN A C 1
ATOM 743 O O . ASN A 1 94 ? -7.537 -3.902 -14.017 1.00 91.38 94 ASN A O 1
ATOM 747 N N . PHE A 1 95 ? -8.397 -5.973 -14.012 1.00 95.12 95 PHE A N 1
ATOM 748 C CA . PHE A 1 95 ? -7.562 -6.452 -15.106 1.00 95.12 95 PHE A CA 1
ATOM 749 C C . PHE A 1 95 ? -8.162 -6.088 -16.463 1.00 95.12 95 PHE A C 1
ATOM 751 O O . PHE A 1 95 ? -9.369 -6.187 -16.683 1.00 95.12 95 PHE A O 1
ATOM 758 N N . SER A 1 96 ? -7.297 -5.696 -17.396 1.00 92.88 96 SER A N 1
ATOM 759 C CA . SER A 1 96 ? -7.694 -5.410 -18.769 1.00 92.88 96 SER A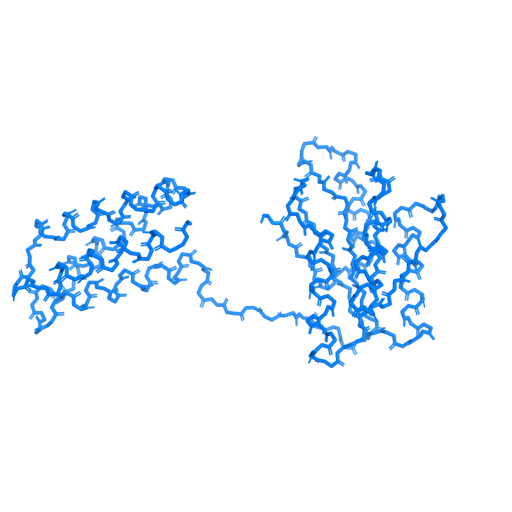 CA 1
ATOM 760 C C . SER A 1 96 ? -8.192 -6.665 -19.477 1.00 92.88 96 SER A C 1
ATOM 762 O O . SER A 1 96 ? -7.599 -7.736 -19.353 1.00 92.88 96 SER A O 1
ATOM 764 N N . SER A 1 97 ? -9.224 -6.513 -20.306 1.00 91.31 97 SER A N 1
ATOM 765 C CA . SER A 1 97 ? -9.636 -7.556 -21.253 1.00 91.31 97 SER A CA 1
ATOM 766 C C . SER A 1 97 ? -8.610 -7.764 -22.373 1.00 91.31 97 SER A C 1
ATOM 768 O O . SER A 1 97 ? -8.585 -8.828 -22.989 1.00 91.31 97 SER A O 1
ATOM 770 N N . GLN A 1 98 ? -7.753 -6.766 -22.628 1.00 91.31 98 GLN A N 1
ATOM 771 C CA . GLN A 1 98 ? -6.673 -6.816 -23.610 1.00 91.31 98 GLN A CA 1
ATOM 772 C C . GLN A 1 98 ? -5.323 -6.592 -22.912 1.00 91.31 98 GLN A C 1
ATOM 774 O O . GLN A 1 98 ? -4.967 -5.453 -22.607 1.00 91.31 98 GLN A O 1
ATOM 779 N N . PRO A 1 99 ? -4.547 -7.660 -22.655 1.00 91.94 99 PRO A N 1
ATOM 780 C CA . PRO A 1 99 ? -3.249 -7.538 -22.008 1.00 91.94 99 PRO A CA 1
ATOM 781 C C . PRO A 1 99 ? -2.251 -6.648 -22.788 1.00 91.94 99 PRO A C 1
ATOM 783 O O . PRO A 1 99 ? -2.276 -6.613 -24.022 1.00 91.94 99 PRO A O 1
ATOM 786 N N . PRO A 1 100 ? -1.311 -5.976 -22.095 1.00 96.19 100 PRO A N 1
ATOM 787 C CA . PRO A 1 100 ? -1.094 -6.050 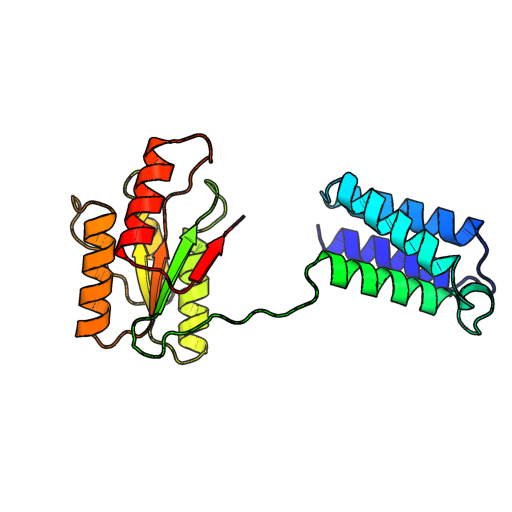-20.653 1.00 96.19 100 PRO A CA 1
ATOM 788 C C . PRO A 1 100 ? -1.960 -5.068 -19.845 1.00 96.19 100 PRO A C 1
ATOM 790 O O . PRO A 1 100 ? -2.190 -3.930 -20.250 1.00 96.19 100 PRO A O 1
ATOM 793 N N . THR A 1 101 ? -2.356 -5.488 -18.643 1.00 97.69 101 THR A N 1
ATOM 794 C CA . THR A 1 101 ? -2.883 -4.598 -17.598 1.00 97.69 101 THR A CA 1
ATOM 795 C C . THR A 1 101 ? -1.747 -3.735 -17.062 1.00 97.69 101 THR A C 1
ATOM 797 O O . THR A 1 101 ? -0.687 -4.253 -16.724 1.00 97.69 101 THR A O 1
ATOM 800 N N . VAL A 1 102 ? -1.956 -2.427 -16.944 1.00 97.62 102 VAL A N 1
ATOM 801 C CA . VAL A 1 102 ? -0.926 -1.500 -16.451 1.00 97.62 102 VAL A CA 1
ATOM 802 C C . VAL A 1 102 ? -1.282 -1.031 -15.048 1.00 97.62 102 VAL A C 1
ATOM 804 O O . VAL A 1 102 ? -2.330 -0.413 -14.859 1.00 97.62 102 VAL A O 1
ATOM 807 N N . ILE A 1 103 ? -0.397 -1.297 -14.088 1.00 97.94 103 ILE A N 1
ATOM 808 C CA . ILE A 1 103 ? -0.540 -0.897 -12.687 1.00 97.94 103 ILE A CA 1
ATOM 809 C C . ILE A 1 103 ? 0.590 0.068 -12.336 1.00 97.94 103 ILE A C 1
ATOM 811 O O . ILE A 1 103 ? 1.765 -0.288 -12.412 1.00 97.94 103 ILE A O 1
ATOM 815 N N . MET A 1 104 ? 0.238 1.285 -11.931 1.00 96.38 104 MET A N 1
ATOM 816 C CA . MET A 1 104 ? 1.199 2.323 -11.563 1.00 96.38 104 MET A CA 1
ATOM 817 C C . MET A 1 104 ? 1.201 2.541 -10.049 1.00 96.38 104 MET A C 1
ATOM 819 O O . MET A 1 104 ? 0.172 2.900 -9.479 1.00 96.38 104 MET A O 1
ATOM 823 N N . LEU A 1 105 ? 2.350 2.345 -9.396 1.00 95.75 105 LEU A N 1
ATOM 824 C CA . LEU A 1 105 ? 2.506 2.601 -7.964 1.00 95.75 105 LEU A CA 1
ATOM 825 C C . LEU A 1 105 ? 3.028 4.016 -7.749 1.00 95.75 105 LEU A C 1
ATOM 827 O O . LEU A 1 105 ? 4.128 4.347 -8.182 1.00 95.75 105 LEU A O 1
ATOM 831 N N . VAL A 1 106 ? 2.254 4.824 -7.031 1.00 93.56 106 VAL A N 1
ATOM 832 C CA . VAL A 1 106 ? 2.554 6.226 -6.712 1.00 93.56 106 VAL A CA 1
ATOM 833 C C . VAL A 1 106 ? 2.543 6.436 -5.203 1.00 93.56 106 VAL A C 1
ATOM 835 O O . VAL A 1 106 ? 2.003 5.622 -4.465 1.00 93.56 106 VAL A O 1
ATOM 838 N N . GLY A 1 107 ? 3.164 7.502 -4.702 1.00 90.94 107 GLY A N 1
ATOM 839 C CA . GLY A 1 107 ? 3.273 7.702 -3.256 1.00 90.94 107 GLY A CA 1
ATOM 840 C C . GLY A 1 107 ? 4.455 8.557 -2.833 1.00 90.94 107 GLY A C 1
ATOM 841 O O . GLY A 1 107 ? 5.353 8.854 -3.627 1.00 90.94 107 GLY A O 1
ATOM 842 N N . LEU A 1 108 ? 4.474 8.915 -1.552 1.00 86.94 108 LEU A N 1
ATOM 843 C CA . LEU A 1 108 ? 5.506 9.768 -0.966 1.00 86.94 108 LEU A CA 1
ATOM 844 C C . LEU A 1 108 ? 6.888 9.099 -0.987 1.00 86.94 108 LEU A C 1
ATOM 846 O O . LEU A 1 108 ? 7.032 7.888 -1.174 1.00 86.94 108 LEU A O 1
ATOM 850 N N . GLN A 1 109 ? 7.946 9.889 -0.831 1.00 83.75 109 GLN A N 1
ATOM 851 C CA . GLN A 1 109 ? 9.291 9.341 -0.671 1.00 83.75 109 GLN A CA 1
ATOM 852 C C . GLN A 1 109 ? 9.360 8.452 0.578 1.00 83.75 109 GLN A C 1
ATOM 854 O O . GLN A 1 109 ? 8.811 8.790 1.619 1.00 83.75 109 GLN A O 1
ATOM 859 N N . GLY A 1 110 ? 10.019 7.298 0.462 1.00 85.00 110 GLY A N 1
ATOM 860 C CA . GLY A 1 110 ? 10.181 6.373 1.586 1.00 85.00 110 GLY A CA 1
ATOM 861 C C . GLY A 1 110 ? 8.958 5.513 1.926 1.00 85.00 110 GLY A C 1
ATOM 862 O O . GLY A 1 110 ? 9.109 4.604 2.729 1.00 85.00 110 GLY A O 1
ATOM 863 N N . SER A 1 111 ? 7.803 5.681 1.267 1.00 88.62 111 SER A N 1
ATOM 864 C CA . SER A 1 111 ? 6.590 4.883 1.551 1.00 88.62 111 SER A CA 1
ATOM 865 C C . SER A 1 111 ? 6.679 3.396 1.167 1.00 88.62 111 SER A C 1
ATOM 867 O O . SER A 1 111 ? 5.738 2.635 1.340 1.00 88.62 111 SER A O 1
ATOM 869 N N . GLY A 1 112 ? 7.812 2.944 0.619 1.00 92.62 112 GLY A N 1
ATOM 870 C CA . GLY A 1 112 ? 8.012 1.536 0.271 1.00 92.62 112 GLY A CA 1
ATOM 871 C C . GLY A 1 112 ? 7.424 1.108 -1.077 1.00 92.62 112 GLY A C 1
ATOM 872 O O . GLY A 1 112 ? 7.161 -0.080 -1.256 1.00 92.62 112 GLY A O 1
ATOM 873 N N . LYS A 1 113 ? 7.253 2.028 -2.040 1.00 94.75 113 LYS A N 1
ATOM 874 C CA . LYS A 1 113 ? 6.795 1.728 -3.418 1.00 94.75 113 LYS A CA 1
ATOM 875 C C . LYS A 1 113 ? 7.583 0.602 -4.085 1.00 94.75 113 LYS A C 1
ATOM 877 O O . LYS A 1 113 ? 6.988 -0.411 -4.414 1.00 94.75 113 LYS A O 1
ATOM 882 N N . THR A 1 114 ? 8.909 0.707 -4.160 1.00 94.88 114 THR A N 1
ATOM 883 C CA . THR A 1 114 ? 9.758 -0.302 -4.818 1.00 94.88 114 THR A CA 1
ATOM 884 C C . THR A 1 114 ? 9.591 -1.694 -4.200 1.00 94.88 114 THR A C 1
ATOM 886 O O . THR A 1 114 ? 9.430 -2.686 -4.910 1.00 94.88 114 THR A O 1
ATOM 889 N N . THR A 1 115 ? 9.540 -1.778 -2.867 1.00 95.19 115 THR A N 1
ATOM 890 C CA . THR A 1 115 ? 9.279 -3.039 -2.155 1.00 95.19 115 THR A CA 1
ATOM 891 C C . THR A 1 115 ? 7.857 -3.548 -2.407 1.00 95.19 115 THR A C 1
ATOM 893 O O . THR A 1 115 ? 7.647 -4.751 -2.567 1.00 95.19 115 THR A O 1
ATOM 896 N N . SER A 1 116 ? 6.877 -2.645 -2.459 1.00 97.06 116 SER A N 1
ATOM 897 C CA . SER A 1 116 ? 5.476 -2.970 -2.740 1.00 97.06 116 SER A CA 1
ATOM 898 C C . SER A 1 116 ? 5.282 -3.460 -4.173 1.00 97.06 116 SER A C 1
ATOM 900 O O . SER A 1 116 ? 4.554 -4.425 -4.366 1.00 97.06 116 SER A O 1
ATOM 902 N N . SER A 1 117 ? 6.002 -2.902 -5.150 1.00 97.38 117 SER A N 1
ATOM 903 C CA . SER A 1 117 ? 6.028 -3.368 -6.542 1.00 97.38 117 SER A CA 1
ATOM 904 C C . SER A 1 117 ? 6.487 -4.825 -6.628 1.00 97.38 117 SER A C 1
ATOM 906 O O . SER A 1 117 ? 5.830 -5.643 -7.268 1.00 97.38 117 SER A O 1
ATOM 908 N N . GLY A 1 118 ? 7.560 -5.189 -5.913 1.00 97.25 118 GLY A N 1
ATOM 909 C CA . GLY A 1 118 ? 8.026 -6.578 -5.836 1.00 97.25 118 GLY A CA 1
ATOM 910 C C . GLY A 1 118 ? 7.025 -7.516 -5.154 1.00 97.25 118 GLY A C 1
ATOM 911 O O . GLY A 1 118 ? 6.719 -8.589 -5.675 1.00 97.25 118 GLY A O 1
ATOM 912 N N . LYS A 1 119 ? 6.454 -7.106 -4.011 1.00 97.50 119 LYS A N 1
ATOM 913 C CA . LYS A 1 119 ? 5.409 -7.885 -3.317 1.00 97.50 119 LYS A CA 1
ATOM 914 C C . LYS A 1 119 ? 4.172 -8.082 -4.194 1.00 97.50 119 LYS A C 1
ATOM 916 O O . LYS A 1 119 ? 3.634 -9.188 -4.233 1.00 97.50 119 LYS A O 1
ATOM 921 N N . LEU A 1 120 ? 3.753 -7.037 -4.906 1.00 97.69 120 LEU A N 1
ATOM 922 C CA . LEU A 1 120 ? 2.629 -7.073 -5.832 1.00 97.69 120 LEU A CA 1
ATOM 923 C C . LEU A 1 120 ? 2.910 -8.026 -6.991 1.00 97.69 120 LEU A C 1
ATOM 925 O O . LEU A 1 120 ? 2.076 -8.882 -7.260 1.00 97.69 120 LEU A O 1
ATOM 929 N N . ALA A 1 121 ? 4.085 -7.951 -7.623 1.00 97.88 121 ALA A N 1
ATOM 930 C CA . ALA A 1 121 ? 4.472 -8.905 -8.660 1.00 97.88 121 ALA A CA 1
ATOM 931 C C . ALA A 1 121 ? 4.427 -10.346 -8.135 1.00 97.88 121 ALA A C 1
ATOM 933 O O . ALA A 1 121 ? 3.827 -11.217 -8.762 1.00 97.88 121 ALA A O 1
ATOM 934 N N . LYS A 1 122 ? 4.956 -10.600 -6.931 1.00 97.94 122 LYS A N 1
ATOM 935 C CA . LYS A 1 122 ? 4.911 -11.950 -6.362 1.00 97.94 122 LYS A CA 1
ATOM 936 C C . LYS A 1 122 ? 3.491 -12.432 -6.075 1.00 97.94 122 LYS A C 1
ATOM 938 O O . LYS A 1 122 ? 3.192 -13.615 -6.229 1.00 97.94 122 LYS A O 1
ATOM 943 N N . TRP A 1 123 ? 2.623 -11.532 -5.627 1.00 97.38 123 TRP A N 1
ATOM 944 C CA . TRP A 1 123 ? 1.213 -11.833 -5.422 1.00 97.38 123 TRP A CA 1
ATOM 945 C C . TRP A 1 123 ? 0.503 -12.102 -6.756 1.00 97.38 123 TRP A C 1
ATOM 947 O O . TRP A 1 123 ? -0.215 -13.091 -6.853 1.00 97.38 123 TRP A O 1
ATOM 957 N N . LEU A 1 124 ? 0.755 -11.307 -7.798 1.00 97.44 124 LEU A N 1
ATOM 958 C CA . LEU A 1 124 ? 0.203 -11.503 -9.143 1.00 97.44 124 LEU A CA 1
ATOM 959 C C . LEU A 1 124 ? 0.603 -12.866 -9.730 1.00 97.44 124 LEU A C 1
ATOM 961 O O . LEU A 1 124 ? -0.268 -13.597 -10.194 1.00 97.44 124 LEU A O 1
ATOM 965 N N . GLU A 1 125 ? 1.878 -13.255 -9.612 1.00 96.88 125 GLU A N 1
ATOM 966 C CA . GLU A 1 125 ? 2.357 -14.591 -10.011 1.00 96.88 125 GLU A CA 1
ATOM 967 C C . GLU A 1 125 ? 1.591 -15.716 -9.313 1.00 96.88 125 GLU A C 1
ATOM 969 O O . GLU A 1 125 ? 1.134 -16.663 -9.952 1.00 96.88 125 GLU A O 1
ATOM 974 N N . LYS A 1 126 ? 1.405 -15.604 -7.991 1.00 96.69 126 LYS A N 1
ATOM 975 C CA . LYS A 1 126 ? 0.645 -16.593 -7.209 1.00 96.69 126 LYS A CA 1
ATOM 976 C C . LYS A 1 126 ? -0.824 -16.686 -7.626 1.00 96.69 126 LYS A C 1
ATOM 978 O O . LYS A 1 126 ? -1.443 -17.714 -7.378 1.00 96.69 126 LYS A O 1
ATOM 983 N N . ASN A 1 127 ? -1.365 -15.638 -8.243 1.00 95.69 127 ASN A N 1
ATOM 984 C CA . ASN A 1 127 ? -2.737 -15.584 -8.744 1.00 95.69 127 ASN A CA 1
ATOM 985 C C . ASN A 1 127 ? -2.829 -15.856 -10.259 1.00 95.69 127 ASN A C 1
ATOM 987 O O . ASN A 1 127 ? -3.859 -15.579 -10.864 1.00 95.69 127 ASN A O 1
ATOM 991 N N . GLY A 1 128 ? -1.783 -16.429 -10.869 1.00 95.75 128 GLY A N 1
ATOM 992 C CA . GLY A 1 128 ? -1.814 -16.911 -12.254 1.00 95.75 128 GLY A CA 1
ATOM 993 C C . GLY A 1 128 ? -1.443 -15.878 -13.319 1.00 95.75 128 GLY A C 1
ATOM 994 O O . GLY A 1 128 ? -1.543 -16.187 -14.504 1.00 95.75 128 GLY A O 1
ATOM 995 N N . HIS A 1 129 ? -0.988 -14.690 -12.923 1.00 97.38 129 HIS A N 1
ATOM 996 C CA . HIS A 1 129 ? -0.509 -13.662 -13.846 1.00 97.38 129 HIS A CA 1
ATOM 997 C C . HIS A 1 129 ? 1.004 -13.758 -14.073 1.00 97.38 129 HIS A C 1
ATOM 999 O O . HIS A 1 129 ? 1.748 -14.356 -13.297 1.00 97.38 129 HIS A O 1
ATOM 1005 N N . ARG A 1 130 ? 1.482 -13.130 -15.143 1.00 97.38 130 ARG A N 1
ATOM 1006 C CA . ARG A 1 130 ? 2.892 -13.019 -15.527 1.00 97.38 130 ARG A CA 1
ATOM 1007 C C . ARG A 1 130 ? 3.290 -11.541 -15.516 1.00 97.38 130 ARG A C 1
ATOM 1009 O O . ARG A 1 130 ? 3.259 -10.896 -16.565 1.00 97.38 130 ARG A O 1
ATOM 1016 N N . PRO A 1 131 ? 3.658 -10.983 -14.350 1.00 97.88 131 PRO A N 1
ATOM 1017 C CA . PRO A 1 131 ? 4.019 -9.580 -14.243 1.00 97.88 131 PRO A CA 1
ATOM 1018 C C . PRO A 1 131 ? 5.417 -9.302 -14.801 1.00 97.88 131 PRO A C 1
ATOM 1020 O O . PRO A 1 131 ? 6.349 -10.085 -14.618 1.00 97.88 131 PRO A O 1
ATOM 1023 N N . ILE A 1 132 ? 5.574 -8.134 -15.416 1.00 98.38 132 ILE A N 1
ATOM 1024 C CA . ILE A 1 132 ? 6.868 -7.508 -15.675 1.00 98.38 132 ILE A CA 1
ATOM 1025 C C . ILE A 1 132 ? 6.981 -6.217 -14.867 1.00 98.38 132 ILE A C 1
ATOM 1027 O O . ILE A 1 132 ? 6.071 -5.387 -14.842 1.00 98.38 132 ILE A O 1
ATOM 1031 N N . LEU A 1 133 ? 8.109 -6.062 -14.184 1.00 98.44 133 LEU A N 1
ATOM 1032 C CA . LEU A 1 133 ? 8.437 -4.887 -13.390 1.00 98.44 133 LEU A CA 1
ATOM 1033 C C . LEU A 1 133 ? 9.201 -3.867 -14.236 1.00 98.44 133 LEU A C 1
ATOM 1035 O O . LEU A 1 133 ? 10.013 -4.237 -15.083 1.00 98.44 133 LEU A O 1
ATOM 1039 N N . VAL A 1 134 ? 8.989 -2.584 -13.963 1.00 97.38 134 VAL A N 1
ATOM 1040 C CA . VAL A 1 134 ? 9.822 -1.488 -14.470 1.00 97.38 134 VAL A CA 1
ATOM 1041 C C . VAL A 1 134 ? 9.930 -0.405 -13.404 1.00 97.38 134 VAL A C 1
ATOM 1043 O O . VAL A 1 134 ? 8.931 -0.033 -12.790 1.00 97.38 134 VAL A O 1
ATOM 1046 N N . SER A 1 135 ? 11.141 0.106 -13.175 1.00 95.38 135 SER A N 1
ATOM 1047 C CA . SER A 1 135 ? 11.345 1.293 -12.341 1.00 95.38 135 SER A CA 1
ATOM 1048 C C . SER A 1 135 ? 11.533 2.504 -13.234 1.00 95.38 135 SER A C 1
ATOM 1050 O O . SER A 1 135 ? 12.376 2.490 -14.129 1.00 95.38 135 SER A O 1
ATOM 1052 N N . VAL A 1 136 ? 10.763 3.553 -12.961 1.00 93.75 136 VAL A N 1
ATOM 1053 C CA . VAL A 1 136 ? 10.894 4.865 -13.608 1.00 93.75 136 VAL A CA 1
ATOM 1054 C C . VAL A 1 136 ? 11.435 5.923 -12.647 1.00 93.75 136 VAL A C 1
ATOM 1056 O O . VAL A 1 136 ? 11.382 7.119 -12.920 1.00 93.75 136 VAL A O 1
ATOM 1059 N N . ASP A 1 137 ? 11.966 5.485 -11.505 1.00 90.62 137 ASP A N 1
ATOM 1060 C CA . ASP A 1 137 ? 12.717 6.322 -10.577 1.00 90.62 137 ASP A CA 1
ATOM 1061 C C . ASP A 1 137 ? 14.157 6.490 -11.085 1.00 90.62 137 ASP A C 1
ATOM 1063 O O . ASP A 1 137 ? 15.073 5.768 -10.696 1.00 90.62 137 ASP A O 1
ATOM 1067 N N . VAL A 1 138 ? 14.332 7.423 -12.025 1.00 87.38 138 VAL A N 1
ATOM 1068 C CA . VAL A 1 138 ? 15.639 7.757 -12.622 1.00 87.38 138 VAL A CA 1
ATOM 1069 C C . VAL A 1 138 ? 16.432 8.774 -11.796 1.00 87.38 138 VAL A C 1
ATOM 1071 O O . VAL A 1 138 ? 17.600 9.020 -12.083 1.00 87.38 138 VAL A O 1
ATOM 1074 N N . TYR A 1 139 ? 15.807 9.373 -10.780 1.00 82.88 139 TYR A N 1
ATOM 1075 C CA . TYR A 1 139 ? 16.394 10.456 -9.989 1.00 82.88 139 TYR A CA 1
ATOM 1076 C C . TYR A 1 139 ? 17.042 9.952 -8.704 1.00 82.88 139 TYR A C 1
ATOM 1078 O O . TYR A 1 139 ? 18.056 10.497 -8.265 1.00 82.88 139 TYR A O 1
ATOM 1086 N N . ARG A 1 140 ? 16.468 8.917 -8.079 1.00 84.75 140 ARG A N 1
ATOM 1087 C CA . ARG A 1 140 ? 17.014 8.352 -6.848 1.00 84.75 140 ARG A CA 1
ATOM 1088 C C . ARG A 1 140 ? 18.182 7.408 -7.166 1.00 84.75 140 ARG A C 1
ATOM 1090 O O . ARG A 1 140 ? 18.004 6.446 -7.919 1.00 84.75 140 ARG A O 1
ATOM 1097 N N . PRO A 1 141 ? 19.363 7.615 -6.552 1.00 82.56 141 PRO A N 1
ATOM 1098 C CA . PRO A 1 141 ? 20.500 6.720 -6.726 1.00 82.56 141 PRO A CA 1
ATOM 1099 C C . PRO A 1 141 ? 20.131 5.269 -6.414 1.00 82.56 141 PRO A C 1
ATOM 1101 O O . PRO A 1 141 ? 19.470 4.996 -5.410 1.00 82.56 141 PRO A O 1
ATOM 1104 N N . ALA A 1 142 ? 20.566 4.351 -7.278 1.00 86.31 142 ALA A N 1
ATOM 1105 C CA . ALA A 1 142 ? 20.357 2.910 -7.142 1.00 86.31 142 ALA A CA 1
ATOM 1106 C C . ALA A 1 142 ? 18.885 2.459 -7.017 1.00 86.31 142 ALA A C 1
ATOM 1108 O O . ALA A 1 142 ? 18.638 1.319 -6.639 1.00 86.31 142 ALA A O 1
ATOM 1109 N N . ALA A 1 143 ? 17.883 3.287 -7.342 1.00 88.00 143 ALA A N 1
ATOM 1110 C CA . ALA A 1 143 ? 16.480 2.860 -7.275 1.00 88.00 143 ALA A CA 1
ATOM 1111 C C . ALA A 1 143 ? 16.164 1.736 -8.274 1.00 88.00 143 ALA A C 1
ATOM 1113 O O . ALA A 1 143 ? 15.510 0.748 -7.931 1.00 88.00 143 ALA A O 1
ATOM 1114 N N . ARG A 1 144 ? 16.700 1.850 -9.493 1.00 92.38 144 ARG A N 1
ATOM 1115 C CA . ARG A 1 144 ? 16.608 0.808 -10.526 1.00 92.38 144 ARG A CA 1
ATOM 1116 C C . ARG A 1 144 ? 17.359 -0.457 -10.110 1.00 92.38 144 ARG A C 1
ATOM 1118 O O . ARG A 1 144 ? 16.815 -1.551 -10.233 1.00 92.38 144 ARG A O 1
ATOM 1125 N N . ASP A 1 145 ? 18.552 -0.307 -9.534 1.00 93.81 145 ASP A N 1
ATOM 1126 C CA . ASP A 1 145 ? 19.331 -1.433 -9.003 1.00 93.81 145 ASP A CA 1
ATOM 1127 C C . ASP A 1 145 ? 18.628 -2.112 -7.819 1.00 93.81 145 ASP A C 1
ATOM 1129 O O . ASP A 1 145 ? 18.626 -3.336 -7.714 1.00 93.81 145 ASP A O 1
ATOM 1133 N N . GLN A 1 146 ? 17.957 -1.341 -6.959 1.00 94.69 146 GLN A N 1
ATOM 1134 C CA . GLN A 1 146 ? 17.151 -1.863 -5.858 1.00 94.69 146 GLN A CA 1
ATOM 1135 C C . GLN A 1 146 ? 16.022 -2.749 -6.392 1.00 94.69 146 GLN A C 1
ATOM 1137 O O . GLN A 1 146 ? 15.850 -3.874 -5.917 1.00 94.69 146 GLN A O 1
ATOM 1142 N N . LEU A 1 147 ? 15.267 -2.272 -7.391 1.00 96.19 147 LEU A N 1
ATOM 1143 C CA . LEU A 1 147 ? 14.221 -3.088 -8.008 1.00 96.19 147 LEU A CA 1
ATOM 1144 C C . LEU A 1 147 ? 14.810 -4.315 -8.714 1.00 96.19 147 LEU A C 1
ATOM 1146 O O . LEU A 1 147 ? 14.199 -5.378 -8.680 1.00 96.19 147 LEU A O 1
ATOM 1150 N N . LYS A 1 148 ? 16.011 -4.198 -9.293 1.00 96.69 148 LYS A N 1
ATOM 1151 C CA . LYS A 1 148 ? 16.737 -5.315 -9.907 1.00 96.69 148 LYS A CA 1
ATOM 1152 C C . LYS A 1 148 ? 17.081 -6.423 -8.930 1.00 96.69 148 LYS A C 1
ATOM 1154 O O . LYS A 1 148 ? 16.837 -7.590 -9.237 1.00 96.69 148 LYS A O 1
ATOM 1159 N N . VAL A 1 149 ? 17.588 -6.071 -7.752 1.00 97.25 149 VAL A N 1
ATOM 1160 C CA . VAL A 1 149 ? 17.838 -7.043 -6.680 1.00 97.25 149 VAL A CA 1
ATOM 1161 C C . VAL A 1 149 ? 16.528 -7.715 -6.264 1.00 97.25 149 VAL A C 1
ATOM 1163 O O . VAL A 1 149 ? 16.441 -8.938 -6.289 1.00 97.25 149 VAL A O 1
ATOM 1166 N N . ILE A 1 150 ? 15.477 -6.931 -6.001 1.00 96.81 150 ILE A N 1
ATOM 1167 C CA . ILE A 1 150 ? 14.169 -7.463 -5.589 1.00 96.81 150 ILE A CA 1
ATOM 1168 C C . ILE A 1 150 ? 13.584 -8.409 -6.645 1.00 96.81 150 ILE A C 1
ATOM 1170 O O . ILE A 1 150 ? 13.131 -9.499 -6.302 1.00 96.81 150 ILE A O 1
ATOM 1174 N N . ALA A 1 151 ? 13.587 -8.010 -7.919 1.00 97.19 151 ALA A N 1
ATOM 1175 C CA . ALA A 1 151 ? 13.052 -8.811 -9.016 1.00 97.19 151 ALA A CA 1
ATOM 1176 C C . ALA A 1 151 ? 13.805 -10.140 -9.151 1.00 97.19 151 ALA A C 1
ATOM 1178 O O . ALA A 1 151 ? 13.175 -11.190 -9.283 1.00 97.19 151 ALA A O 1
ATOM 1179 N N . LYS A 1 152 ? 15.139 -10.108 -9.034 1.00 97.31 152 LYS A N 1
ATOM 1180 C CA . LYS A 1 152 ? 15.978 -11.309 -9.038 1.00 97.31 152 LYS A CA 1
ATOM 1181 C C . LYS A 1 152 ? 15.643 -12.239 -7.870 1.00 97.31 152 LYS A C 1
ATOM 1183 O O . LYS A 1 152 ? 15.481 -13.435 -8.096 1.00 97.31 152 LYS A O 1
ATOM 1188 N N . ASP A 1 153 ? 15.502 -11.700 -6.661 1.00 96.50 153 ASP A N 1
ATOM 1189 C CA . ASP A 1 153 ? 15.240 -12.487 -5.451 1.00 96.50 153 ASP A CA 1
ATOM 1190 C C . ASP A 1 153 ? 13.893 -13.219 -5.508 1.00 96.50 153 ASP A C 1
ATOM 1192 O O . ASP A 1 153 ? 13.770 -14.348 -5.031 1.00 96.50 153 ASP A O 1
ATOM 1196 N N . ILE A 1 154 ? 12.874 -12.602 -6.117 1.00 95.69 154 ILE A N 1
ATOM 1197 C CA . ILE A 1 154 ? 11.541 -13.211 -6.248 1.00 95.69 154 ILE A CA 1
ATOM 1198 C C . ILE A 1 154 ? 11.342 -13.992 -7.555 1.00 95.69 154 ILE A C 1
ATOM 1200 O O . ILE A 1 154 ? 10.304 -14.646 -7.697 1.00 95.69 154 ILE A O 1
ATOM 1204 N N . GLY A 1 155 ? 12.312 -13.936 -8.476 1.00 94.31 155 GLY A N 1
ATOM 1205 C CA . GLY A 1 155 ? 12.254 -14.557 -9.801 1.00 94.31 155 GLY A CA 1
ATOM 1206 C C . GLY A 1 155 ? 11.350 -13.843 -10.814 1.00 94.31 155 GLY A C 1
ATOM 1207 O O . GLY A 1 155 ? 10.967 -14.459 -11.804 1.00 94.31 155 GLY A O 1
ATOM 1208 N N . ALA A 1 156 ? 11.003 -12.573 -10.583 1.00 95.62 156 ALA A N 1
ATOM 1209 C CA . ALA A 1 156 ? 10.119 -11.804 -11.458 1.00 95.62 156 ALA A CA 1
ATOM 1210 C C . ALA A 1 156 ? 10.876 -11.213 -12.659 1.00 95.62 156 ALA A C 1
ATOM 1212 O O . ALA A 1 156 ? 12.041 -10.816 -12.559 1.00 95.62 156 ALA A O 1
ATOM 1213 N N . LYS A 1 157 ? 10.191 -11.089 -13.802 1.00 97.38 157 LYS A N 1
ATOM 1214 C CA . LYS A 1 157 ? 10.741 -10.423 -14.990 1.00 97.38 157 LYS A CA 1
ATOM 1215 C C . LYS A 1 157 ? 10.865 -8.918 -14.731 1.00 97.38 157 LYS A C 1
ATOM 1217 O O . LYS A 1 157 ? 9.925 -8.272 -14.274 1.00 97.38 157 LYS A O 1
ATOM 1222 N N . LEU A 1 158 ? 12.014 -8.354 -15.091 1.00 97.62 158 LEU A N 1
ATOM 1223 C CA . LEU A 1 158 ? 12.293 -6.922 -15.029 1.00 97.62 158 LEU A CA 1
ATOM 1224 C C . LEU A 1 158 ? 12.619 -6.392 -16.425 1.00 97.62 158 LEU A C 1
ATOM 1226 O O . LEU A 1 158 ? 13.436 -6.975 -17.140 1.00 97.62 158 LEU A O 1
ATOM 1230 N N . TRP A 1 159 ? 12.004 -5.273 -16.793 1.00 97.56 159 TRP A N 1
ATOM 1231 C CA . TRP A 1 159 ? 12.471 -4.427 -17.881 1.00 97.56 159 TRP A CA 1
ATOM 1232 C C . TRP A 1 159 ? 13.461 -3.407 -17.320 1.00 97.56 159 TRP A C 1
ATOM 1234 O O . TRP A 1 159 ? 13.079 -2.485 -16.598 1.00 97.56 159 TRP A O 1
ATOM 1244 N N . GLU A 1 160 ? 14.742 -3.591 -17.635 1.00 94.75 160 GLU A N 1
ATOM 1245 C CA . GLU A 1 160 ? 15.789 -2.680 -17.174 1.00 94.75 160 GLU A CA 1
ATOM 1246 C C . GLU A 1 160 ? 15.854 -1.408 -18.022 1.00 94.75 160 GLU A C 1
ATOM 1248 O O . GLU A 1 160 ? 16.126 -0.352 -17.462 1.00 94.75 160 GLU A O 1
ATOM 1253 N N . GLY A 1 161 ? 15.571 -1.480 -19.329 1.00 92.88 161 GLY A N 1
ATOM 1254 C CA . GLY A 1 161 ? 15.813 -0.383 -20.277 1.00 92.88 161 GLY A CA 1
ATOM 1255 C C . GLY A 1 161 ? 17.295 -0.003 -20.384 1.00 92.88 161 GLY A C 1
ATOM 1256 O O . GLY A 1 161 ? 18.166 -0.693 -19.851 1.00 92.88 161 GLY A O 1
ATOM 1257 N N . ASN A 1 162 ? 17.602 1.107 -21.056 1.00 90.94 162 ASN A N 1
ATOM 1258 C CA . ASN A 1 162 ? 18.970 1.626 -21.124 1.00 90.94 162 ASN A CA 1
ATOM 1259 C C . ASN A 1 162 ? 19.267 2.576 -19.949 1.00 90.94 162 ASN A C 1
ATOM 1261 O O . ASN A 1 162 ? 18.346 3.174 -19.379 1.00 90.94 162 ASN A O 1
ATOM 1265 N N . PRO A 1 163 ? 20.547 2.782 -19.583 1.00 84.94 163 PRO A N 1
ATOM 1266 C CA . PRO A 1 163 ? 20.921 3.673 -18.483 1.00 84.94 163 PRO A CA 1
ATOM 1267 C C . PRO A 1 163 ? 20.388 5.106 -18.629 1.00 84.94 163 PRO A C 1
ATOM 1269 O O . PRO A 1 163 ? 19.957 5.688 -17.640 1.00 84.94 163 PRO A O 1
ATOM 1272 N N . ASN A 1 164 ? 20.348 5.628 -19.858 1.00 87.31 164 ASN A N 1
ATOM 1273 C CA . ASN A 1 164 ? 19.973 7.014 -20.159 1.00 87.31 164 ASN A CA 1
ATOM 1274 C C . ASN A 1 164 ? 18.507 7.189 -20.588 1.00 87.31 164 ASN A C 1
ATOM 1276 O O . ASN A 1 164 ? 18.126 8.301 -20.953 1.00 87.31 164 ASN A O 1
ATOM 1280 N N . ASP A 1 165 ? 17.706 6.117 -20.581 1.00 90.88 165 ASP A N 1
ATOM 1281 C CA . ASP A 1 165 ? 16.298 6.203 -20.972 1.00 90.88 165 ASP A CA 1
ATOM 1282 C C . ASP A 1 165 ? 15.534 7.112 -20.002 1.00 90.88 165 ASP A C 1
ATOM 1284 O O . ASP A 1 165 ? 15.658 7.011 -18.774 1.00 90.88 165 ASP A O 1
ATOM 1288 N N . LYS A 1 166 ? 14.691 7.978 -20.561 1.00 91.50 166 LYS A N 1
ATOM 1289 C CA . LYS A 1 166 ? 13.766 8.800 -19.777 1.00 91.50 166 LYS A CA 1
ATOM 1290 C C . LYS A 1 166 ? 12.641 7.935 -19.193 1.00 91.50 166 LYS A C 1
ATOM 1292 O O . LYS A 1 166 ? 12.305 6.897 -19.769 1.00 91.50 166 LYS A O 1
ATOM 1297 N N . PRO A 1 167 ? 11.963 8.379 -18.119 1.00 91.19 167 PRO A N 1
ATOM 1298 C CA . PRO A 1 167 ? 10.841 7.651 -17.516 1.00 91.19 167 PRO A CA 1
ATOM 1299 C C . PRO A 1 167 ? 9.787 7.166 -18.517 1.00 91.19 167 PRO A C 1
ATOM 1301 O O . PRO A 1 167 ? 9.350 6.018 -18.457 1.00 91.19 167 PRO A O 1
ATOM 1304 N N . LEU A 1 168 ? 9.431 8.000 -19.497 1.00 91.88 168 LEU A N 1
ATOM 1305 C CA . LEU A 1 168 ? 8.462 7.632 -20.526 1.00 91.88 168 LEU A CA 1
ATOM 1306 C C . LEU A 1 168 ? 8.968 6.537 -21.479 1.00 91.88 168 LEU A C 1
ATOM 1308 O O . LEU A 1 168 ? 8.208 5.649 -21.868 1.00 91.88 168 LEU A O 1
ATOM 1312 N N . GLU A 1 169 ? 10.250 6.575 -21.837 1.00 94.19 169 GLU A N 1
ATOM 1313 C CA . GLU A 1 169 ? 10.886 5.587 -22.714 1.00 94.19 169 GLU A CA 1
ATOM 1314 C C . GLU A 1 169 ? 10.961 4.220 -22.020 1.00 94.19 169 GLU A C 1
ATOM 1316 O O . GLU A 1 169 ? 10.655 3.199 -22.640 1.00 94.19 169 GLU A O 1
ATOM 1321 N N . LEU A 1 170 ? 11.255 4.210 -20.713 1.00 95.00 170 LEU A N 1
ATOM 1322 C CA . LEU A 1 170 ? 11.227 3.013 -19.868 1.00 95.00 170 LEU A CA 1
ATOM 1323 C C . LEU A 1 170 ? 9.829 2.385 -19.828 1.00 95.00 170 LEU A C 1
ATOM 1325 O O . LEU A 1 170 ? 9.691 1.183 -20.061 1.00 95.00 170 LEU A O 1
ATOM 1329 N N . CYS A 1 171 ? 8.791 3.195 -19.604 1.00 93.94 171 CYS A N 1
ATOM 1330 C CA . CYS A 1 171 ? 7.394 2.756 -19.637 1.00 93.94 171 CYS A CA 1
ATOM 1331 C C . CYS A 1 171 ? 7.020 2.113 -20.978 1.00 93.94 171 CYS A C 1
ATOM 1333 O O . CYS A 1 171 ? 6.486 1.004 -21.026 1.00 93.94 171 CYS A O 1
ATOM 1335 N N . GLN A 1 172 ? 7.313 2.797 -22.086 1.00 94.94 172 GLN A N 1
ATOM 1336 C CA . GLN A 1 172 ? 7.000 2.299 -23.424 1.00 94.94 172 GLN A CA 1
ATOM 1337 C C . GLN A 1 172 ? 7.797 1.033 -23.767 1.00 94.94 172 GLN A C 1
ATOM 1339 O O . GLN A 1 172 ? 7.264 0.123 -24.405 1.00 94.94 172 GLN A O 1
ATOM 1344 N N . GLY A 1 173 ? 9.059 0.959 -23.338 1.00 96.38 173 GLY A N 1
ATOM 1345 C CA . GLY A 1 173 ? 9.898 -0.230 -23.460 1.00 96.38 173 GLY A CA 1
ATOM 1346 C C . GLY A 1 173 ? 9.304 -1.425 -22.721 1.00 96.38 173 GLY A C 1
ATOM 1347 O O . GLY A 1 173 ? 9.121 -2.476 -23.333 1.00 96.38 173 GLY A O 1
ATOM 1348 N N . ALA A 1 174 ? 8.893 -1.236 -21.465 1.00 96.69 174 ALA A N 1
ATOM 1349 C CA . ALA A 1 174 ? 8.250 -2.274 -20.665 1.00 96.69 174 ALA A CA 1
ATOM 1350 C C . ALA A 1 174 ? 6.943 -2.769 -21.302 1.00 96.69 174 ALA A C 1
ATOM 1352 O O . ALA A 1 174 ? 6.712 -3.972 -21.370 1.00 96.69 174 ALA A O 1
ATOM 1353 N N . MET A 1 175 ? 6.122 -1.861 -21.844 1.00 96.00 175 MET A N 1
ATOM 1354 C CA . MET A 1 175 ? 4.897 -2.221 -22.568 1.00 96.00 175 MET A CA 1
ATOM 1355 C C . MET A 1 175 ? 5.175 -3.055 -23.825 1.00 96.00 175 MET A C 1
ATOM 1357 O O . MET A 1 175 ? 4.457 -4.019 -24.099 1.00 96.00 175 MET A O 1
ATOM 1361 N N . ARG A 1 176 ? 6.208 -2.698 -24.601 1.00 96.62 176 ARG A N 1
ATOM 1362 C CA . ARG A 1 176 ? 6.622 -3.471 -25.785 1.00 96.62 176 ARG A CA 1
ATOM 1363 C C . ARG A 1 176 ? 7.151 -4.846 -25.391 1.00 96.62 176 ARG A C 1
ATOM 1365 O O . ARG A 1 176 ? 6.716 -5.840 -25.965 1.00 96.62 176 ARG A O 1
ATOM 1372 N N . GLU A 1 177 ? 8.035 -4.907 -24.398 1.00 97.25 177 GLU A N 1
ATOM 1373 C CA . GLU A 1 177 ? 8.587 -6.164 -23.886 1.00 97.25 177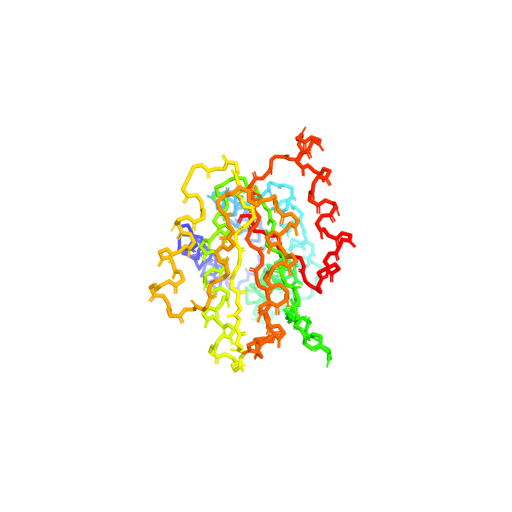 GLU A CA 1
ATOM 1374 C C . GLU A 1 177 ? 7.474 -7.077 -23.364 1.00 97.25 177 GLU A C 1
ATOM 1376 O O . GLU A 1 177 ? 7.451 -8.261 -23.699 1.00 97.25 177 GLU A O 1
ATOM 1381 N N . ALA A 1 178 ? 6.512 -6.530 -22.612 1.00 97.12 178 ALA A N 1
ATOM 1382 C CA . ALA A 1 178 ? 5.379 -7.286 -22.089 1.00 97.12 178 ALA A CA 1
ATOM 1383 C C . ALA A 1 178 ? 4.590 -7.972 -23.209 1.00 97.12 178 ALA A C 1
ATOM 1385 O O . ALA A 1 178 ? 4.361 -9.180 -23.158 1.00 97.12 178 ALA A O 1
ATOM 1386 N N . ARG A 1 179 ? 4.255 -7.218 -24.266 1.00 95.88 179 ARG A N 1
ATOM 1387 C CA . ARG A 1 179 ? 3.552 -7.739 -25.449 1.00 95.88 179 ARG A CA 1
ATOM 1388 C C . ARG A 1 179 ? 4.373 -8.802 -26.178 1.00 95.88 179 ARG A C 1
ATOM 1390 O O . ARG A 1 179 ? 3.844 -9.861 -26.494 1.00 95.88 179 ARG A O 1
ATOM 1397 N N . ASN A 1 180 ? 5.664 -8.551 -26.395 1.00 96.75 180 ASN A N 1
ATOM 1398 C CA . ASN A 1 180 ? 6.546 -9.460 -27.132 1.00 96.75 180 ASN A CA 1
ATOM 1399 C C . ASN A 1 180 ? 6.808 -10.779 -26.391 1.00 96.75 180 ASN A C 1
ATOM 1401 O O . ASN A 1 180 ? 7.058 -11.803 -27.020 1.00 96.75 180 ASN A O 1
ATOM 1405 N N . THR A 1 181 ? 6.758 -10.763 -25.058 1.00 96.06 181 THR A N 1
ATOM 1406 C CA . THR A 1 181 ? 7.080 -11.922 -24.205 1.00 96.06 181 THR A CA 1
ATOM 1407 C C . THR A 1 181 ? 5.853 -12.532 -23.513 1.00 96.06 181 THR A C 1
ATOM 1409 O O . THR A 1 181 ? 5.991 -13.424 -22.667 1.00 96.06 181 THR A O 1
ATOM 1412 N N . ALA A 1 182 ? 4.654 -12.076 -23.898 1.00 95.12 182 ALA A N 1
ATOM 1413 C CA . ALA A 1 182 ? 3.359 -12.503 -23.372 1.00 95.12 182 ALA A CA 1
ATOM 1414 C C . ALA A 1 182 ? 3.233 -12.378 -21.837 1.00 95.12 182 ALA A C 1
ATOM 1416 O O . ALA A 1 182 ? 2.693 -13.268 -21.176 1.00 95.12 182 ALA A O 1
ATOM 1417 N N . HIS A 1 183 ? 3.755 -11.284 -21.276 1.00 97.75 183 HIS A N 1
ATOM 1418 C CA . HIS A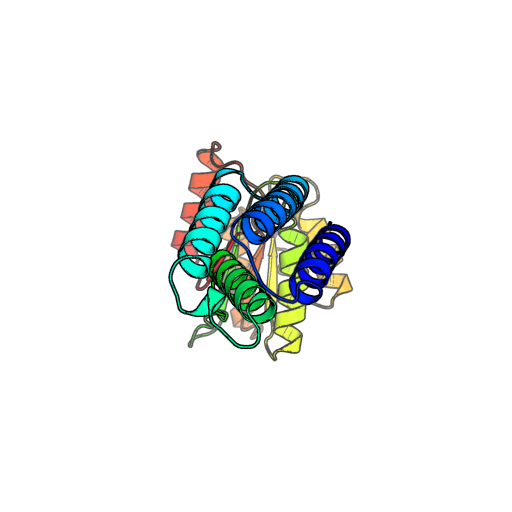 1 183 ? 3.457 -10.856 -19.907 1.00 97.75 183 HIS A CA 1
ATOM 1419 C C . HIS A 1 183 ? 2.167 -10.037 -19.921 1.00 97.75 183 HIS A C 1
ATOM 1421 O O . HIS A 1 183 ? 1.988 -9.150 -20.756 1.00 97.75 183 HIS A O 1
ATOM 1427 N N . ASP A 1 184 ? 1.257 -10.353 -19.009 1.00 97.31 184 ASP A N 1
ATOM 1428 C CA . ASP A 1 184 ? -0.111 -9.835 -19.000 1.00 97.31 184 ASP A CA 1
ATOM 1429 C C . ASP A 1 184 ? -0.320 -8.682 -18.011 1.00 97.31 184 ASP A C 1
ATOM 1431 O O . ASP A 1 184 ? -1.371 -8.038 -18.038 1.00 97.31 184 ASP A O 1
ATOM 1435 N N . VAL A 1 185 ? 0.683 -8.373 -17.184 1.00 98.12 185 VAL A N 1
ATOM 1436 C CA . VAL A 1 185 ? 0.663 -7.237 -16.259 1.00 98.12 185 VAL A CA 1
ATOM 1437 C C . VAL A 1 185 ? 1.993 -6.486 -16.300 1.00 98.12 185 VAL A C 1
ATOM 1439 O O . VAL A 1 185 ? 3.057 -7.088 -16.198 1.00 98.12 185 VAL A O 1
ATOM 1442 N N . VAL A 1 186 ? 1.940 -5.159 -16.401 1.00 98.31 186 VAL A N 1
ATOM 1443 C CA . VAL A 1 186 ? 3.090 -4.258 -16.254 1.00 98.31 186 VAL A CA 1
ATOM 1444 C C . VAL A 1 186 ? 2.940 -3.500 -14.942 1.00 98.31 186 VAL A C 1
ATOM 1446 O O . VAL A 1 186 ? 1.962 -2.778 -14.747 1.00 98.31 186 VAL A O 1
ATOM 1449 N N . VAL A 1 187 ? 3.916 -3.655 -14.049 1.00 98.25 187 VAL A N 1
ATOM 1450 C CA . VAL A 1 187 ? 3.970 -2.966 -12.756 1.00 98.25 187 VAL A CA 1
ATOM 1451 C C . VAL A 1 187 ? 5.022 -1.863 -12.825 1.00 98.25 187 VAL A C 1
ATOM 1453 O O . VAL A 1 187 ? 6.217 -2.138 -12.959 1.00 98.25 187 VAL A O 1
ATOM 1456 N N . VAL A 1 188 ? 4.568 -0.615 -12.733 1.00 97.56 188 VAL A N 1
ATOM 1457 C CA . VAL A 1 188 ? 5.398 0.588 -12.846 1.00 97.56 188 VAL A CA 1
ATOM 1458 C C . VAL A 1 188 ? 5.696 1.143 -11.453 1.00 97.56 188 VAL A C 1
ATOM 1460 O O . VAL A 1 188 ? 4.804 1.664 -10.782 1.00 97.56 188 VAL A O 1
ATOM 1463 N N . ASP A 1 189 ? 6.957 1.052 -11.030 1.00 95.62 189 ASP A N 1
ATOM 1464 C CA . ASP A 1 189 ? 7.473 1.658 -9.799 1.00 95.62 189 ASP A CA 1
ATOM 1465 C C . ASP A 1 189 ? 7.919 3.100 -10.068 1.00 95.62 189 ASP A C 1
ATOM 1467 O O . ASP A 1 189 ? 8.938 3.327 -10.729 1.00 95.62 189 ASP A O 1
ATOM 1471 N N . THR A 1 190 ? 7.162 4.088 -9.581 1.00 92.69 190 THR A N 1
ATOM 1472 C CA . THR A 1 190 ? 7.512 5.502 -9.770 1.00 92.69 190 THR A CA 1
ATOM 1473 C C . THR A 1 190 ? 8.394 6.038 -8.646 1.00 92.69 190 THR A C 1
ATOM 1475 O O . THR A 1 190 ? 8.320 5.590 -7.501 1.00 92.69 190 THR A O 1
ATOM 1478 N N . ALA A 1 191 ? 9.149 7.104 -8.930 1.00 85.75 191 ALA A N 1
ATOM 1479 C CA . ALA A 1 191 ? 9.829 7.881 -7.893 1.00 85.75 191 ALA A CA 1
ATOM 1480 C C . ALA A 1 191 ? 8.855 8.352 -6.799 1.00 85.75 191 ALA A C 1
ATOM 1482 O O . ALA A 1 191 ? 7.678 8.621 -7.064 1.00 85.75 191 ALA A O 1
ATOM 1483 N N . GLY A 1 192 ? 9.351 8.462 -5.563 1.00 78.19 192 GLY A N 1
ATOM 1484 C CA . GLY A 1 192 ? 8.612 9.110 -4.481 1.00 78.19 192 GLY A CA 1
ATOM 1485 C C . GLY A 1 192 ? 8.588 10.617 -4.659 1.00 78.19 192 GLY A C 1
ATOM 1486 O O . GLY A 1 192 ? 9.628 11.203 -4.932 1.00 78.19 192 GLY A O 1
ATOM 1487 N N . ARG A 1 193 ? 7.413 11.235 -4.530 1.00 71.31 193 ARG A N 1
ATOM 1488 C CA . ARG A 1 193 ? 7.233 12.662 -4.838 1.00 71.31 193 ARG A CA 1
ATOM 1489 C C . ARG A 1 193 ? 6.518 13.356 -3.686 1.00 71.31 193 ARG A C 1
ATOM 1491 O O . ARG A 1 193 ? 5.551 12.819 -3.148 1.00 71.31 193 ARG A O 1
ATOM 1498 N N . LEU A 1 194 ? 6.990 14.543 -3.309 1.00 62.31 194 LEU A N 1
ATOM 1499 C CA . LEU A 1 194 ? 6.191 15.467 -2.510 1.00 62.31 194 LEU A CA 1
ATOM 1500 C C . LEU A 1 194 ? 5.216 16.170 -3.459 1.00 62.31 194 LEU A C 1
ATOM 1502 O O . LEU A 1 194 ? 5.597 16.571 -4.554 1.00 62.31 194 LEU A O 1
ATOM 1506 N N . HIS A 1 195 ? 3.967 16.350 -3.039 1.00 61.47 195 HIS A N 1
ATOM 1507 C CA . HIS A 1 195 ? 2.925 16.994 -3.852 1.00 61.47 195 HIS A CA 1
ATOM 1508 C C . HIS A 1 195 ? 3.245 18.455 -4.227 1.00 61.47 195 HIS A C 1
ATOM 1510 O O . HIS A 1 195 ? 2.584 19.013 -5.096 1.00 61.47 195 HIS A O 1
ATOM 1516 N N . ILE A 1 196 ? 4.252 19.056 -3.586 1.00 65.75 196 ILE A N 1
ATOM 1517 C CA . ILE A 1 196 ? 4.740 20.416 -3.848 1.00 65.75 196 ILE A CA 1
ATOM 1518 C C . ILE A 1 196 ? 5.740 20.504 -5.014 1.00 65.75 196 ILE A C 1
ATOM 1520 O O . ILE A 1 196 ? 6.073 21.608 -5.427 1.00 65.75 196 ILE A O 1
ATOM 1524 N N . ASP A 1 197 ? 6.235 19.379 -5.545 1.00 75.38 197 ASP A N 1
ATOM 1525 C CA . ASP A 1 197 ? 7.163 19.386 -6.682 1.00 75.38 197 ASP A CA 1
ATOM 1526 C C . ASP A 1 197 ? 6.392 19.369 -8.013 1.00 75.38 197 ASP A C 1
ATOM 1528 O O . ASP A 1 197 ? 5.963 18.320 -8.501 1.00 75.38 197 ASP A O 1
ATOM 1532 N N . GLU A 1 198 ? 6.185 20.551 -8.598 1.00 79.81 198 GLU A N 1
ATOM 1533 C CA . GLU A 1 198 ? 5.406 20.723 -9.831 1.00 79.81 198 GLU A CA 1
ATOM 1534 C C . GLU A 1 198 ? 6.016 20.010 -11.044 1.00 79.81 198 GLU A C 1
ATOM 1536 O O . GLU A 1 198 ? 5.278 19.458 -11.866 1.00 79.81 198 GLU A O 1
ATOM 1541 N N . ALA A 1 199 ? 7.347 19.990 -11.158 1.00 78.69 199 ALA A N 1
ATOM 1542 C CA . ALA A 1 199 ? 8.037 19.372 -12.286 1.00 78.69 199 ALA A CA 1
ATOM 1543 C C . ALA A 1 199 ? 7.854 17.851 -12.259 1.00 78.69 199 ALA A C 1
ATOM 1545 O O . ALA A 1 199 ? 7.481 17.241 -13.266 1.00 78.69 199 ALA A O 1
ATOM 1546 N N . LEU A 1 200 ? 8.015 17.247 -11.080 1.00 74.06 200 LEU A N 1
ATOM 1547 C CA . LEU A 1 200 ? 7.743 15.830 -10.899 1.00 74.06 200 LEU A CA 1
ATOM 1548 C C . LEU A 1 200 ? 6.237 15.538 -11.033 1.00 74.06 200 LEU A C 1
ATOM 1550 O O . LEU A 1 200 ? 5.850 14.550 -11.653 1.00 74.06 200 LEU A O 1
ATOM 1554 N N . MET A 1 201 ? 5.334 16.379 -10.534 1.00 82.56 201 MET A N 1
ATOM 1555 C CA . MET A 1 201 ? 3.899 16.141 -10.747 1.00 82.56 201 MET A CA 1
ATOM 1556 C C . MET A 1 201 ? 3.501 16.200 -12.229 1.00 82.56 201 MET A C 1
ATOM 1558 O O . MET A 1 201 ? 2.631 15.434 -12.651 1.00 82.56 201 MET A O 1
ATOM 1562 N N . LYS A 1 202 ? 4.152 17.049 -13.033 1.00 86.00 202 LYS A N 1
ATOM 1563 C CA . LYS A 1 202 ? 3.951 17.108 -14.485 1.00 86.00 202 LYS A CA 1
ATOM 1564 C C . LYS A 1 202 ? 4.377 15.810 -15.172 1.00 86.00 202 LYS A C 1
ATOM 1566 O O . LYS A 1 202 ? 3.574 15.230 -15.893 1.00 86.00 202 LYS A O 1
ATOM 1571 N N . GLU A 1 203 ? 5.573 15.305 -14.888 1.00 83.81 203 GLU A N 1
ATOM 1572 C CA . GLU A 1 203 ? 6.048 14.046 -15.479 1.00 83.81 203 GLU A CA 1
ATOM 1573 C C . GLU A 1 203 ? 5.134 12.858 -15.126 1.00 83.81 203 GLU A C 1
ATOM 1575 O O . GLU A 1 203 ? 4.847 12.009 -15.967 1.00 83.81 203 GLU A O 1
ATOM 1580 N N . LEU A 1 204 ? 4.612 12.802 -13.896 1.00 86.94 204 LEU A N 1
ATOM 1581 C CA . LEU A 1 204 ? 3.695 11.733 -13.494 1.00 86.94 204 LEU A CA 1
ATOM 1582 C C . LEU A 1 204 ? 2.363 11.801 -14.258 1.00 86.94 204 LEU A C 1
ATOM 1584 O O . LEU A 1 204 ? 1.791 10.761 -14.595 1.00 86.94 204 LEU A O 1
ATOM 1588 N N . ARG A 1 205 ? 1.882 13.014 -14.568 1.00 89.75 205 ARG A N 1
ATOM 1589 C CA . ARG A 1 205 ? 0.724 13.210 -15.454 1.00 89.75 205 ARG A CA 1
ATOM 1590 C C . ARG A 1 205 ? 1.036 12.753 -16.875 1.00 89.75 205 ARG A C 1
ATOM 1592 O O . ARG A 1 205 ? 0.239 12.007 -17.425 1.00 89.75 205 ARG A O 1
ATOM 1599 N N . GLU A 1 206 ? 2.200 13.100 -17.416 1.00 90.31 206 GLU A N 1
ATOM 1600 C CA . GLU A 1 206 ? 2.625 12.671 -18.757 1.00 90.31 206 GLU A CA 1
ATOM 1601 C C . GLU A 1 206 ? 2.710 11.137 -18.870 1.00 90.31 206 GLU A C 1
ATOM 1603 O O . GLU A 1 206 ? 2.223 10.547 -19.839 1.00 90.31 206 GLU A O 1
ATOM 1608 N N . ILE A 1 207 ? 3.255 10.464 -17.847 1.00 89.56 207 ILE A N 1
ATOM 1609 C CA . ILE A 1 207 ? 3.290 8.995 -17.778 1.00 89.56 207 ILE A CA 1
ATOM 1610 C C . ILE A 1 207 ? 1.869 8.425 -17.745 1.00 89.56 207 ILE A C 1
ATOM 1612 O O . ILE A 1 207 ? 1.569 7.498 -18.497 1.00 89.56 207 ILE A O 1
ATOM 1616 N N . ARG A 1 208 ? 0.983 8.980 -16.908 1.00 93.56 208 ARG A N 1
ATOM 1617 C CA . ARG A 1 208 ? -0.417 8.542 -16.818 1.00 93.56 208 ARG A CA 1
ATOM 1618 C C . ARG A 1 208 ? -1.156 8.722 -18.145 1.00 93.56 208 ARG A C 1
ATOM 1620 O O . ARG A 1 208 ? -1.878 7.817 -18.554 1.00 93.56 208 ARG A O 1
ATOM 1627 N N . GLU A 1 209 ? -0.998 9.873 -18.788 1.00 92.56 209 GLU A N 1
ATOM 1628 C CA . GLU A 1 209 ? -1.640 10.200 -20.065 1.00 92.56 209 GLU A CA 1
ATOM 1629 C C . GLU A 1 209 ? -1.141 9.310 -21.198 1.00 92.56 209 GLU A C 1
ATOM 1631 O O . GLU A 1 209 ? -1.916 8.964 -22.077 1.00 92.56 209 GLU A O 1
ATOM 1636 N N . THR A 1 210 ? 0.122 8.889 -21.158 1.00 89.25 210 THR A N 1
ATOM 1637 C CA . THR A 1 210 ? 0.689 8.038 -22.209 1.00 89.25 210 THR A CA 1
ATOM 1638 C C . THR A 1 210 ? 0.397 6.557 -21.989 1.00 89.25 210 THR A C 1
ATOM 1640 O O . THR A 1 210 ? 0.152 5.822 -22.944 1.00 89.25 210 THR A O 1
ATOM 1643 N N . LEU A 1 211 ? 0.469 6.086 -20.740 1.00 90.19 211 LEU A N 1
ATOM 1644 C CA . LEU A 1 211 ? 0.282 4.670 -20.430 1.00 90.19 211 LEU A CA 1
ATOM 1645 C C . LEU A 1 211 ? -1.178 4.267 -20.254 1.00 90.19 211 LEU A C 1
ATOM 1647 O O . LEU A 1 211 ? -1.467 3.078 -20.365 1.00 90.19 211 LEU A O 1
ATOM 1651 N N . HIS A 1 212 ? -2.061 5.215 -19.925 1.00 92.62 212 HIS A N 1
ATOM 1652 C CA . HIS A 1 212 ? -3.438 4.944 -19.513 1.00 92.62 212 HIS A CA 1
ATOM 1653 C C . HIS A 1 212 ? -3.511 3.780 -18.500 1.00 92.62 212 HIS A C 1
ATOM 1655 O O . HIS A 1 212 ? -4.068 2.722 -18.809 1.00 92.62 212 HIS A O 1
ATOM 1661 N N . PRO A 1 213 ? -2.896 3.928 -17.305 1.00 95.06 213 PRO A N 1
ATOM 1662 C CA . PRO A 1 213 ? -2.864 2.859 -16.318 1.00 95.06 213 PRO A CA 1
ATOM 1663 C C . PRO A 1 213 ? -4.283 2.429 -15.945 1.00 95.06 213 PRO A C 1
ATOM 1665 O O . PRO A 1 213 ? -5.155 3.269 -15.721 1.00 95.06 213 PRO A O 1
ATOM 1668 N N . HIS A 1 214 ? -4.490 1.116 -15.879 1.00 96.31 214 HIS A N 1
ATOM 1669 C CA . HIS A 1 214 ? -5.765 0.518 -15.487 1.00 96.31 214 HIS A CA 1
ATOM 1670 C C . HIS A 1 214 ? -5.969 0.663 -13.979 1.00 96.31 214 HIS A C 1
ATOM 1672 O O . HIS A 1 214 ? -7.088 0.869 -13.523 1.00 96.31 214 HIS A O 1
ATOM 1678 N N . GLU A 1 215 ? -4.865 0.622 -13.230 1.00 96.12 215 GLU A N 1
ATOM 1679 C CA . GLU A 1 215 ? -4.832 0.843 -11.791 1.00 96.12 215 GLU A CA 1
ATOM 1680 C C . GLU A 1 215 ? -3.739 1.841 -11.419 1.00 96.12 215 GLU A C 1
ATOM 1682 O O . GLU A 1 215 ? -2.607 1.775 -11.912 1.00 96.12 215 GLU A O 1
ATOM 1687 N N . ILE A 1 216 ? -4.068 2.744 -10.498 1.00 95.44 216 ILE A N 1
ATOM 1688 C CA . ILE A 1 216 ? -3.103 3.632 -9.851 1.00 95.44 216 ILE A CA 1
ATOM 1689 C C . ILE A 1 216 ? -3.180 3.366 -8.351 1.00 95.44 216 ILE A C 1
ATOM 1691 O O . ILE A 1 216 ? -4.153 3.736 -7.699 1.00 95.44 216 ILE A O 1
ATOM 1695 N N . LEU A 1 217 ? -2.145 2.733 -7.805 1.00 95.12 217 LEU A N 1
ATOM 1696 C CA . LEU A 1 217 ? -2.095 2.343 -6.400 1.00 95.12 217 LEU A CA 1
ATOM 1697 C C . LEU A 1 217 ? -1.264 3.356 -5.614 1.00 95.12 217 LEU A C 1
ATOM 1699 O O . LEU A 1 217 ? -0.071 3.528 -5.870 1.00 95.12 217 LEU A O 1
ATOM 1703 N N . PHE A 1 218 ? -1.897 4.026 -4.652 1.00 93.31 218 PHE A N 1
ATOM 1704 C CA . PHE A 1 218 ? -1.216 4.945 -3.745 1.00 93.31 218 PHE A CA 1
ATOM 1705 C C . PHE A 1 218 ? -0.618 4.179 -2.561 1.00 93.31 218 PHE A C 1
ATOM 1707 O O . PHE A 1 218 ? -1.339 3.546 -1.794 1.00 93.31 218 PHE A O 1
ATOM 1714 N N . VAL A 1 219 ? 0.704 4.246 -2.418 1.00 93.06 219 VAL A N 1
ATOM 1715 C CA . VAL A 1 219 ? 1.464 3.629 -1.329 1.00 93.06 219 VAL A CA 1
ATOM 1716 C C . VAL A 1 219 ? 1.862 4.714 -0.332 1.00 93.06 219 VAL A C 1
ATOM 1718 O O . VAL A 1 219 ? 2.626 5.626 -0.683 1.00 93.06 219 VAL A O 1
ATOM 1721 N N . ALA A 1 220 ? 1.367 4.595 0.898 1.00 86.00 220 ALA A N 1
ATOM 1722 C CA . ALA A 1 220 ? 1.581 5.525 2.005 1.00 86.00 220 ALA A CA 1
ATOM 1723 C C . ALA A 1 220 ? 2.152 4.812 3.228 1.00 86.00 220 ALA A C 1
ATOM 1725 O O . ALA A 1 220 ? 1.730 3.661 3.481 1.00 86.00 220 ALA A O 1
#

Foldseek 3Di:
DVVQLVVQLVVLLVVLQPDQADDLVNLVVSLVSNLVSCVVVVHDNVLSVVLSVQLSCVLVPDCLRVDNGNSVVSVVSSVVSVCVSVPVDDDDQDFDPDFAAEEEEAEAAPLCLLVVLLVVCLVCVVVPFQEEEFEQALPDPCSLVSSVVSCVVSVHHYQSPDNPDHSQRRLVSQRVCCVVVVGRYYYYRYHHDDPPPPVSVVVVVVNCVVNVHSHYHYRD

Radius of gyration: 23.74 Å; Cα contacts (8 Å, |Δi|>4): 302; chains: 1; bounding box: 54×38×62 Å

pLDDT: mean 89.12, std 8.53, range [57.69, 98.44]

Sequence (220 aa):
MFETLSEKLQRVFKNLRGEGRLTEQHLDEALKEIRLALLEADVNFKVVKQSTEAVKSKALGQEVMQALSPGQQVIKIVRDELVEMLGGEHVRINFSSQPPTVIMLVGLQGSGKTTSSGKLAKWLEKNGHRPILVSVDVYRPAARDQLKVIAKDIGAKLWEGNPNDKPLELCQGAMREARNTAHDVVVVDTAGRLHIDEALMKELREIRETLHPHEILFVA

Solvent-accessible surface area (backbone atoms only — not comparable to full-atom values): 12240 Å² total; per-residue (Å²): 106,71,64,61,40,50,53,52,50,51,51,47,52,49,52,42,60,69,47,92,67,72,48,73,66,59,50,54,53,44,48,51,52,51,46,50,42,40,49,76,59,74,43,56,67,68,58,50,51,53,50,51,52,50,40,50,51,53,47,71,60,50,68,39,72,74,43,98,53,31,37,61,50,46,52,48,48,48,50,54,52,53,40,53,73,74,59,74,67,89,83,74,88,69,73,51,96,64,69,52,24,33,37,37,38,42,36,45,65,89,39,47,46,61,61,47,48,47,53,48,40,56,50,39,42,77,72,76,45,43,42,32,37,32,61,45,26,82,82,52,86,62,45,50,57,51,44,50,53,47,25,60,75,73,69,48,50,67,45,80,71,59,96,83,55,50,51,62,54,40,52,53,48,39,54,51,50,26,63,77,69,70,25,45,28,39,41,38,27,48,51,52,48,63,94,83,42,63,71,62,54,47,52,53,48,53,45,44,72,71,64,60,52,65,36,77,47,78,34,113

=== Feature glossary ===
Legend for the data blocks above and below:

— What the protein is —

Sequence gives the chain of amino acids in standard one-letter code (A=alanine, C=cysteine, …, Y=tyrosine), read N→C. It is the only feature that is directly encoded by the gene; all structural features are derived from the folded form of this sequence.

The annotation block draws on four external resources. InterPro: which protein families and domains the sequence belongs to. GO: standardized terms for what the protein does, what process it participates in, and where in the cell it acts. CATH: which structural fold it has in the CATH hierarchy. Organism: the species of origin.

— Where its atoms are —

Atomic coordinates in PDBx/mmCIF format — the same representation the Protein Data Bank distributes. Each line of the _atom_site loop places one backbone atom in Cartesian space (units: ångströms, origin: arbitrary).

Six rendered views show the 3D structure from the faces of a cube — i.e. along ±x, ±y, ±z. Rendering representation is drawn randomly per protein from cartoon (secondary-structure ribbons), sticks (backbone bonds), or molecular surface; coloring is either N→C rainbow (blue at the N-terminus through red at the C-terminus) or one color per chain.

— Local backbone conformation —

DSSP 8-state secondary structure assigns each residue one of H (α-helix), G (3₁₀-helix), I (π-helix), E (extended β-strand), B (isolated β-bridge), T (hydrogen-bonded turn), S (bend), or '-' (coil). The assignment is computed from backbone hydrogen-bond geometry via the Kabsch–Sander algorithm.

P-SEA three-state annotation labels each residue as helix, strand, or coil based purely on the geometry of the Cα trace. It serves as a fallback when the full backbone (and thus DSSP) is unavailable.

φ (phi) and ψ (psi) are the two rotatable backbone dihedrals per residue: φ is the C(i-1)–N–Cα–C torsion, ψ is the N–Cα–C–N(i+1) torsion, both in degrees on (−180°, 180°]. α-helical residues cluster near (−60°, −45°); β-strand residues near (−120°, +130°). A Ramachandran plot is simply a scat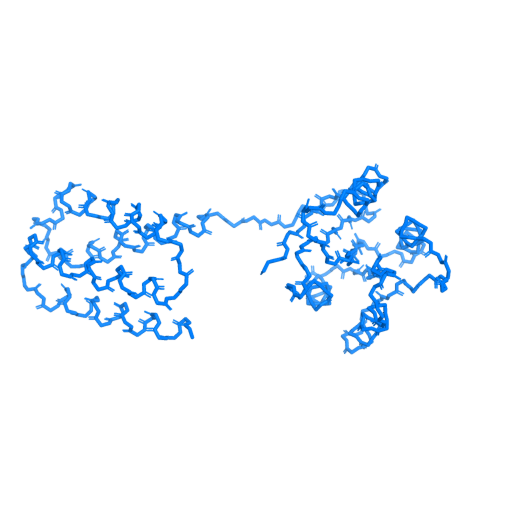ter of (φ, ψ) for every residue.

— Global shape and packing —

Radius of gyration (Rg) is the root-mean-square distance of Cα atoms from their centroid — a single number for overall size and compactness. A globular domain of N residues has Rg ≈ 2.2·N^0.38 Å; an extended or disordered chain has a much larger Rg. The Cα contact count is the number of residue pairs whose Cα atoms are within 8 Å and are more than four positions apart in sequence — a standard proxy for tertiary packing density. The bounding box is the smallest axis-aligned box enclosing all Cα atoms.

Accessible surface area quantifies burial. A residue with SASA near zero is packed into the hydrophobic core; one with SASA >100 Å² sits on the surface. Computed here via the Shrake–Rupley numerical algorithm with a 1.4 Å probe.

The contact map is a binary N×N matrix image: pixel (i, j) is dark where Cα_i and Cα_j are within 8 Å and |i−j|>4. Because the |i−j|>4 filter removes local helical contacts, off-diagonal stripes parallel to the main diagonal indicate parallel β-sheets; stripes perpendicular to it indicate antiparallel β-sheets. The Ramachandran plot scatters every residue's (φ, ψ) pair against the sterically allowed regions. The PAE heatmap renders the predicted-aligned-error matrix.

— Structural neighborhood —

A 3Di character summarizes, for each residue, the relative orientation of the Cα frame of its nearest spatial neighbor. Because it encodes fold topology rather than chemistry, 3Di alignments detect remote structural similarity that sequence alignment misses.

Structural nearest neighbors (via Foldseek easy-search vs the PDB). Reported per hit: target PDB id, E-value, and alignment TM-score. A TM-score above ~0.5 is the conventional threshold for 'same fold'.

— Confidence and disorder —

For AlphaFold models, the B-factor field carries pLDDT — the model's own estimate of local accuracy on a 0–100 scale. Regions with pLDDT<50 should be treated as essentially unmodeled; they often correspond to intrinsically disordered segments.

B-factor (Debye–Waller factor) reflects atomic displacement in the crystal lattice. It is an experimental observable (units Å²), not a prediction; low values mean the atom is pinned down, high values mean it moves or is heterogeneous across the crystal.

Predicted Aligned Error (PAE) is an AlphaFold confidence matrix: entry (i, j) is the expected error in the position of residue j, in ångströms, when the prediction is superimposed on the true structure at residue i. Low PAE within a block of residues means that block is internally rigid and well-predicted; high PAE between two blocks means their relative placement is uncertain even if each block individually is confident.